Protein AF-A0A7S2VDI9-F1 (afdb_monomer)

Mean predicted aligned error: 10.58 Å

InterPro domains:
  IPR003105 SRA-YDG [PF02182] (54-192)
  IPR003105 SRA-YDG [PS51015] (55-189)
  IPR003105 SRA-YDG [SM00466] (50-193)
  IPR015947 PUA-like superfamily [SSF88697] (38-194)
  IPR036987 SRA-YDG superfamily [G3DSA:2.30.280.10] (39-203)
  IPR051357 Histone-lysine N-methyltransferase SUVAR3-9 [PTHR45660] (25-195)

Sequence (243 aa):
ESLGPQLSEEAAALLVEYRTHVLLKKAEDESKPDMQAYRVLNHKGRYCGEKRIHGEIPGVPIGTVLQERGEAAILGIHCQILSGIDGLKDKACYAICASGGYVDDEENRKDGCIVYTGEGGKKGKKQVKDQVKNTSNRSLILAYHEKSPIRVLTGKHKSYTYEGLFQCIRYEHVPSSDGPLIFRFTLKPIEGKSWVHPNRVVAGGAAAEAKTKKYHKQHKKRTTSPGGPSESQGTHSRLNKKL

Foldseek 3Di:
DPDDLFFDPLLVVLLVQLVVQLVVCVVVVHPPSSVVSLVVCVVVVQAQDDAQDFFDQPRQDAFDKFFALSSCCSDNLAVPRVDQWQFAAPAATRAGEAEPLEPPWDPDCDQPKTKDWFDDQDDRRDRNAADDCDRRNVNNVVQQVVQTWYWYWYYYHRIIGTFFTWGFPDWDFDQDPNGHTIIITMIHDDPPGGNRRPPDPDPPPPVVVVVSVVVVVVSVVVPDDDDDDDDDDDDDDDDDDDD

Secondary structure (DSSP, 8-state):
----SPPPHHHHHHHHHHHHHHHHHHHTT-SSHHHHHHHHHHHTT--SS-TT-SSPBTTB-TT-EESSHHHHHHTTS---TTSSEE--TTS---EEEESS-STT-B---GGG-EEEEPS-SEETTEE-S-----HHHHHHHHHHHHT--EEEEEE-SS-EEEEEEEEEEEEEEEE-TTSSEEEEEEEEEEEEEETT-TT---TTHHHHHHHHHHHHHHHTTSS--------------------

Organism: NCBI:txid265537

Structure (mmCIF, N/CA/C/O backbone):
data_AF-A0A7S2VDI9-F1
#
_entry.id   AF-A0A7S2VDI9-F1
#
loop_
_atom_site.group_PDB
_atom_site.id
_atom_site.type_symbol
_atom_site.label_atom_id
_atom_site.label_alt_id
_atom_site.label_comp_id
_atom_site.label_asym_id
_atom_site.label_entity_id
_atom_site.label_seq_id
_atom_site.pdbx_PDB_ins_code
_atom_site.Cartn_x
_atom_site.Cartn_y
_atom_site.Cartn_z
_atom_site.occupancy
_atom_site.B_iso_or_equiv
_atom_site.auth_seq_id
_atom_site.auth_comp_id
_atom_site.auth_asym_id
_atom_site.auth_atom_id
_atom_site.pdbx_PDB_model_num
ATOM 1 N N . GLU A 1 1 ? -23.535 22.940 3.154 1.00 38.00 1 GLU A N 1
ATOM 2 C CA . GLU A 1 1 ? -22.184 22.866 2.545 1.00 38.00 1 GLU A CA 1
ATOM 3 C C . GLU A 1 1 ? -22.006 21.522 1.834 1.00 38.00 1 GLU A C 1
ATOM 5 O O . GLU A 1 1 ? -22.720 20.589 2.179 1.00 38.00 1 GLU A O 1
ATOM 10 N N . SER A 1 2 ? -21.080 21.372 0.873 1.00 39.72 2 SER A N 1
ATOM 11 C CA . SER A 1 2 ? -20.760 20.038 0.329 1.00 39.72 2 SER A CA 1
ATOM 12 C C . SER A 1 2 ? -19.891 19.277 1.334 1.00 39.72 2 SER A C 1
ATOM 14 O O . SER A 1 2 ? -18.674 19.491 1.380 1.00 39.72 2 SER A O 1
ATOM 16 N N . LEU A 1 3 ? -20.519 18.427 2.146 1.00 45.44 3 LEU A N 1
ATOM 17 C CA . LEU A 1 3 ? -19.831 17.474 3.015 1.00 45.44 3 LEU A CA 1
ATOM 18 C C . LEU A 1 3 ? -18.804 16.689 2.179 1.00 45.44 3 LEU A C 1
ATOM 20 O O . LEU A 1 3 ? -19.071 16.329 1.031 1.00 45.44 3 LEU A O 1
ATOM 24 N N . GLY A 1 4 ? -17.600 16.500 2.726 1.00 53.78 4 GLY A N 1
ATOM 25 C CA . GLY A 1 4 ? -16.548 15.727 2.059 1.00 53.78 4 GLY A CA 1
ATOM 26 C C . GLY A 1 4 ? -16.954 14.260 1.859 1.00 53.78 4 GLY A C 1
ATOM 27 O O . GLY A 1 4 ? -18.008 13.858 2.347 1.00 53.78 4 GLY A O 1
ATOM 28 N N . PRO A 1 5 ? -16.134 13.442 1.174 1.00 69.19 5 PRO A N 1
ATOM 29 C CA . PRO A 1 5 ? -16.422 12.019 0.997 1.00 69.19 5 PRO A CA 1
ATOM 30 C C . PRO A 1 5 ? -16.674 11.348 2.361 1.00 69.19 5 PRO A C 1
ATOM 32 O O . PRO A 1 5 ? -15.765 11.248 3.187 1.00 69.19 5 PRO A O 1
ATOM 35 N N . GLN A 1 6 ? -17.925 10.943 2.610 1.00 84.69 6 GLN A N 1
ATOM 36 C CA . GLN A 1 6 ? -18.370 10.415 3.900 1.00 84.69 6 GLN A CA 1
ATOM 37 C C . GLN A 1 6 ? -18.124 8.908 3.991 1.00 84.69 6 GLN A C 1
ATOM 39 O O . GLN A 1 6 ? -18.497 8.152 3.096 1.00 84.69 6 GLN A O 1
ATOM 44 N N . LEU A 1 7 ? -17.500 8.488 5.091 1.00 92.06 7 LEU A N 1
ATOM 45 C CA . LEU A 1 7 ? -17.444 7.083 5.493 1.00 92.06 7 LEU A CA 1
ATOM 46 C C . LEU A 1 7 ? -18.865 6.567 5.774 1.00 92.06 7 LEU A C 1
ATOM 48 O O . LEU A 1 7 ? -19.723 7.344 6.199 1.00 92.06 7 LEU A O 1
ATOM 52 N N . SER A 1 8 ? -19.097 5.264 5.603 1.00 94.00 8 SER A N 1
ATOM 53 C CA . SER A 1 8 ? -20.274 4.615 6.190 1.00 94.00 8 SER A CA 1
ATOM 54 C C . SER A 1 8 ? -20.258 4.755 7.713 1.00 94.00 8 SER A C 1
ATOM 56 O O . SER A 1 8 ? -19.201 4.945 8.320 1.00 94.00 8 SER A O 1
ATOM 58 N N . GLU A 1 9 ? -21.425 4.627 8.342 1.00 92.75 9 GLU A N 1
ATOM 59 C CA . GLU A 1 9 ? -21.552 4.668 9.802 1.00 92.75 9 GLU A CA 1
ATOM 60 C C . GLU A 1 9 ? -20.651 3.623 10.484 1.00 92.75 9 GLU A C 1
ATOM 62 O O . GLU A 1 9 ? -19.918 3.957 11.413 1.00 92.75 9 GLU A O 1
ATOM 67 N N . GLU A 1 10 ? -20.601 2.398 9.950 1.00 92.62 10 GLU A N 1
ATOM 68 C CA . GLU A 1 10 ? -19.700 1.332 10.407 1.00 92.62 10 GLU A CA 1
ATOM 69 C C . GLU A 1 10 ? -18.219 1.742 10.323 1.00 92.62 10 GLU A C 1
ATOM 71 O O . GLU A 1 10 ? -17.478 1.632 11.304 1.00 92.62 10 GLU A O 1
ATOM 76 N N . ALA A 1 11 ? -17.780 2.254 9.167 1.00 94.19 11 ALA A N 1
ATOM 77 C CA . ALA A 1 11 ? -16.394 2.654 8.947 1.00 94.19 11 ALA A CA 1
ATOM 78 C C . ALA A 1 11 ? -16.001 3.865 9.815 1.00 94.19 11 ALA A C 1
ATOM 80 O O . ALA A 1 11 ? -14.883 3.928 10.330 1.00 94.19 11 ALA A O 1
ATOM 81 N N . ALA A 1 12 ? -16.924 4.809 10.023 1.00 94.56 12 ALA A N 1
ATOM 82 C CA . ALA A 1 12 ? -16.744 5.944 10.920 1.00 94.56 12 ALA A CA 1
ATOM 83 C C . ALA A 1 12 ? -16.653 5.500 12.391 1.00 94.56 12 ALA A C 1
ATOM 85 O O . ALA A 1 12 ? -15.731 5.915 13.095 1.00 94.56 12 ALA A O 1
ATOM 86 N N . ALA A 1 13 ? -17.549 4.618 12.842 1.00 94.19 13 ALA A N 1
ATOM 87 C CA . ALA A 1 13 ? -17.553 4.077 14.199 1.00 94.19 13 ALA A CA 1
ATOM 88 C C . ALA A 1 13 ? -16.275 3.278 14.500 1.00 94.19 13 ALA A C 1
ATOM 90 O O . ALA A 1 13 ? -15.646 3.489 15.536 1.00 94.19 13 ALA A O 1
ATOM 91 N N . LEU A 1 14 ? -15.826 2.429 13.570 1.00 94.38 14 LEU A N 1
ATOM 92 C CA . LEU A 1 14 ? -14.578 1.673 13.702 1.00 94.38 14 LEU A CA 1
ATOM 93 C C . LEU A 1 14 ? -13.343 2.591 13.762 1.00 94.38 14 LEU A C 1
ATOM 95 O O . LEU A 1 14 ? -12.398 2.327 14.508 1.00 94.38 14 LEU A O 1
ATOM 99 N N . LEU A 1 15 ? -13.351 3.697 13.012 1.00 94.50 15 LEU A N 1
ATOM 100 C CA . LEU A 1 15 ? -12.287 4.700 13.054 1.00 94.50 15 LEU A CA 1
ATOM 101 C C . LEU A 1 15 ? -12.247 5.443 14.402 1.00 94.50 15 LEU A C 1
ATOM 103 O O . LEU A 1 15 ? -11.161 5.737 14.906 1.00 94.50 15 LEU A O 1
ATOM 107 N N . VAL A 1 16 ? -13.409 5.706 15.012 1.00 95.56 16 VAL A N 1
ATOM 108 C CA . VAL A 1 16 ? -13.517 6.233 16.383 1.00 95.56 16 VAL A CA 1
ATOM 109 C C . VAL A 1 16 ? -13.034 5.201 17.409 1.00 95.56 16 VAL A C 1
ATOM 111 O O . VAL A 1 16 ? -12.230 5.552 18.269 1.00 95.56 16 VAL A O 1
ATOM 114 N N . GLU A 1 17 ? -13.430 3.928 17.291 1.00 95.50 17 GLU A N 1
ATOM 115 C CA . GLU A 1 17 ? -12.974 2.821 18.155 1.00 95.50 17 GLU A CA 1
ATOM 116 C C . GLU A 1 17 ? -11.435 2.710 18.146 1.00 95.50 17 GLU A C 1
ATOM 118 O O . GLU A 1 17 ? -10.792 2.704 19.199 1.00 95.50 17 GLU A O 1
ATOM 123 N N . TYR A 1 18 ? -10.824 2.722 16.955 1.00 95.75 18 TYR A N 1
ATOM 124 C CA . TYR A 1 18 ? -9.368 2.708 16.789 1.00 95.75 18 TYR A CA 1
ATOM 125 C C . TYR A 1 18 ? -8.695 3.932 17.417 1.00 95.75 18 TYR A C 1
ATOM 127 O O . TYR A 1 18 ? -7.743 3.781 18.185 1.00 95.75 18 TYR A O 1
ATOM 135 N N . ARG A 1 19 ? -9.183 5.146 17.132 1.00 95.56 19 ARG A N 1
ATOM 136 C CA . ARG A 1 19 ? -8.594 6.387 17.665 1.00 95.56 19 ARG A CA 1
ATOM 137 C C . ARG A 1 19 ? -8.684 6.457 19.188 1.00 95.56 19 ARG A C 1
ATOM 139 O O . ARG A 1 19 ? -7.703 6.847 19.818 1.00 95.56 19 ARG A O 1
ATOM 146 N N . THR A 1 20 ? -9.789 6.005 19.777 1.00 96.19 20 THR A N 1
ATOM 147 C CA . THR A 1 20 ? -9.938 5.866 21.233 1.00 96.19 20 THR A CA 1
ATOM 148 C C . THR A 1 20 ? -8.894 4.908 21.803 1.00 96.19 20 THR A C 1
ATOM 150 O O . THR A 1 20 ? -8.185 5.277 22.737 1.00 96.19 20 THR A O 1
ATOM 153 N N . HIS A 1 21 ? -8.695 3.730 21.202 1.00 95.25 21 HIS A N 1
ATOM 154 C CA . HIS A 1 21 ? -7.632 2.812 21.626 1.00 95.25 21 HIS A CA 1
ATOM 155 C C . HIS A 1 21 ? -6.222 3.421 21.506 1.00 95.25 21 HIS A C 1
ATOM 157 O O . HIS A 1 21 ? -5.403 3.222 22.402 1.00 95.25 21 HIS A O 1
ATOM 163 N N . VAL A 1 22 ? -5.933 4.200 20.457 1.00 95.00 22 VAL A N 1
ATOM 164 C CA . VAL A 1 22 ? -4.647 4.913 20.320 1.00 95.00 22 VAL A CA 1
ATOM 165 C C . VAL A 1 22 ? -4.461 5.977 21.407 1.00 95.00 22 VAL A C 1
ATOM 167 O O . VAL A 1 22 ? -3.339 6.176 21.871 1.00 95.00 22 VAL A O 1
ATOM 170 N N . LEU A 1 23 ? -5.525 6.676 21.812 1.00 95.31 23 LEU A N 1
ATOM 171 C CA . LEU A 1 23 ? -5.471 7.672 22.887 1.00 95.31 23 LEU A CA 1
ATOM 172 C C . LEU A 1 23 ? -5.274 7.022 24.261 1.00 95.31 23 LEU A C 1
ATOM 174 O O . LEU A 1 23 ? -4.416 7.480 25.008 1.00 95.31 23 LEU A O 1
ATOM 178 N N . LEU A 1 24 ? -5.981 5.925 24.553 1.00 95.50 24 LEU A N 1
ATOM 179 C CA . LEU A 1 24 ? -5.790 5.149 25.785 1.00 95.50 24 LEU A CA 1
ATOM 180 C C . LEU A 1 24 ? -4.349 4.634 25.894 1.00 95.50 24 LEU A C 1
ATOM 182 O O . LEU A 1 24 ? -3.677 4.900 26.883 1.00 95.50 24 LEU A O 1
ATOM 186 N N . LYS A 1 25 ? -3.812 4.030 24.825 1.00 94.94 25 LYS A N 1
ATOM 187 C CA . LYS A 1 25 ? -2.412 3.583 24.808 1.00 94.94 25 LYS A CA 1
ATOM 188 C C . LYS A 1 25 ? -1.398 4.725 24.949 1.00 94.94 25 LYS A C 1
ATOM 190 O O . LYS A 1 25 ? -0.359 4.536 25.564 1.00 94.94 25 LYS A O 1
ATOM 195 N N . LYS A 1 26 ? -1.694 5.937 24.472 1.00 93.75 26 LYS A N 1
ATOM 196 C CA . LYS A 1 26 ? -0.849 7.113 24.763 1.00 93.75 26 LYS A CA 1
ATOM 197 C C . LYS A 1 26 ? -0.915 7.552 26.228 1.00 93.75 26 LYS A C 1
ATOM 199 O O . LYS A 1 26 ? 0.095 8.005 26.746 1.00 93.75 26 LYS A O 1
ATOM 204 N N . ALA A 1 27 ? -2.074 7.440 26.876 1.00 95.31 27 ALA A N 1
ATOM 205 C CA . ALA A 1 27 ? -2.229 7.763 28.295 1.00 95.31 27 ALA A CA 1
ATOM 206 C C . ALA A 1 27 ? -1.537 6.736 29.215 1.00 95.31 27 ALA A C 1
ATOM 208 O O . ALA A 1 27 ? -1.101 7.090 30.303 1.00 95.31 27 ALA A O 1
ATOM 209 N N . GLU A 1 28 ? -1.393 5.493 28.750 1.00 95.62 28 GLU A N 1
ATOM 210 C CA . GLU A 1 28 ? -0.641 4.409 29.404 1.00 95.62 28 GLU A CA 1
ATOM 211 C C . GLU A 1 28 ? 0.890 4.472 29.154 1.00 95.62 28 GLU A C 1
ATOM 213 O O . GLU A 1 28 ? 1.603 3.560 29.557 1.00 95.62 28 GLU A O 1
ATOM 218 N N . ASP A 1 29 ? 1.395 5.514 28.471 1.00 93.00 29 ASP A N 1
ATOM 219 C CA . ASP A 1 29 ? 2.790 5.664 27.989 1.00 93.00 29 ASP A CA 1
ATOM 220 C C . ASP A 1 29 ? 3.314 4.458 27.170 1.00 93.00 29 ASP A C 1
ATOM 222 O O . ASP A 1 29 ? 4.497 4.113 27.145 1.00 93.00 29 ASP A O 1
ATOM 226 N N . GLU A 1 30 ? 2.405 3.782 26.464 1.00 92.44 30 GLU A N 1
ATOM 227 C CA . GLU A 1 30 ? 2.701 2.542 25.755 1.00 92.44 30 GLU A CA 1
ATOM 228 C C . GLU A 1 30 ? 3.428 2.768 24.423 1.00 92.44 30 GLU A C 1
ATOM 230 O O . GLU A 1 30 ? 3.053 3.591 23.578 1.00 92.44 30 GLU A O 1
ATOM 235 N N . SER A 1 31 ? 4.461 1.959 24.176 1.00 92.44 31 SER A N 1
ATOM 236 C CA . SER A 1 31 ? 5.283 2.095 22.971 1.00 92.44 31 SER A CA 1
ATOM 237 C C . SER A 1 31 ? 4.520 1.694 21.696 1.00 92.44 31 SER A C 1
ATOM 239 O O . SER A 1 31 ? 3.934 0.611 21.604 1.00 92.44 31 SER A O 1
ATOM 241 N N . LYS A 1 32 ? 4.575 2.552 20.663 1.00 90.19 32 LYS A N 1
ATOM 242 C CA . LYS A 1 32 ? 3.877 2.377 19.365 1.00 90.19 32 LYS A CA 1
ATOM 243 C C . LYS A 1 32 ? 2.354 2.174 19.538 1.00 90.19 32 LYS A C 1
ATOM 245 O O . LYS A 1 32 ? 1.819 1.129 19.151 1.00 90.19 32 LYS A O 1
ATOM 250 N N . PRO A 1 33 ? 1.641 3.158 20.120 1.00 93.06 33 PRO A N 1
ATOM 251 C CA . PRO A 1 33 ? 0.234 3.021 20.512 1.00 93.06 33 PRO A CA 1
ATOM 252 C C . PRO A 1 33 ? -0.703 2.766 19.317 1.00 93.06 33 PRO A C 1
ATOM 254 O O . PRO A 1 33 ? -1.722 2.095 19.456 1.00 93.06 33 PRO A O 1
ATOM 257 N N . ASP A 1 34 ? -0.326 3.228 18.122 1.00 90.69 34 ASP A N 1
ATOM 258 C CA . ASP A 1 34 ? -0.975 2.954 16.835 1.00 90.69 34 ASP A CA 1
ATOM 259 C C . ASP A 1 34 ? -0.953 1.460 16.463 1.00 90.69 34 ASP A C 1
ATOM 261 O O . ASP A 1 34 ? -1.981 0.894 16.071 1.00 90.69 34 ASP A O 1
ATOM 265 N N . MET A 1 35 ? 0.202 0.809 16.635 1.00 91.12 35 MET A N 1
ATOM 266 C CA . MET A 1 35 ? 0.394 -0.621 16.391 1.00 91.12 35 MET A CA 1
ATOM 267 C C . MET A 1 35 ? -0.299 -1.470 17.455 1.00 91.12 35 MET A C 1
ATOM 269 O O . MET A 1 35 ? -0.809 -2.546 17.140 1.00 91.12 35 MET A O 1
ATOM 273 N N . GLN A 1 36 ? -0.327 -1.006 18.706 1.00 92.56 36 GLN A N 1
ATOM 274 C CA . GLN A 1 36 ? -1.028 -1.693 19.789 1.00 92.56 36 GLN A CA 1
ATOM 275 C C . GLN A 1 36 ? -2.547 -1.656 19.598 1.00 92.56 36 GLN A C 1
ATOM 277 O O . GLN A 1 36 ? -3.180 -2.711 19.606 1.00 92.56 36 GLN A O 1
ATOM 282 N N . ALA A 1 37 ? -3.119 -0.477 19.334 1.00 93.31 37 ALA A N 1
ATOM 283 C CA . ALA A 1 37 ? -4.539 -0.321 19.025 1.00 93.31 37 ALA A CA 1
ATOM 284 C C . ALA A 1 37 ? -4.960 -1.200 17.836 1.00 93.31 37 ALA A C 1
ATOM 286 O O . ALA A 1 37 ? -5.964 -1.911 17.910 1.00 93.31 37 ALA A O 1
ATOM 287 N N . TYR A 1 38 ? -4.144 -1.235 16.773 1.00 92.44 38 TYR A N 1
ATOM 288 C CA . TYR A 1 38 ? -4.380 -2.131 15.643 1.00 92.44 38 TYR A CA 1
ATOM 289 C C . TYR A 1 38 ? -4.377 -3.606 16.059 1.00 92.44 38 TYR A C 1
ATOM 291 O O . TYR A 1 38 ? -5.281 -4.339 15.671 1.00 92.44 38 TYR A O 1
ATOM 299 N N . ARG A 1 39 ? -3.392 -4.060 16.849 1.00 91.69 39 ARG A N 1
ATOM 300 C CA . ARG A 1 39 ? -3.320 -5.459 17.309 1.00 91.69 39 ARG A CA 1
ATOM 301 C C . ARG A 1 39 ? -4.562 -5.863 18.099 1.00 91.69 39 ARG A C 1
ATOM 303 O O . ARG A 1 39 ? -5.090 -6.941 17.840 1.00 91.69 39 ARG A O 1
ATOM 310 N N . VAL A 1 40 ? -5.039 -5.002 19.003 1.00 92.38 40 VAL A N 1
ATOM 311 C CA . VAL A 1 40 ? -6.252 -5.241 19.803 1.00 92.38 40 VAL A CA 1
ATOM 312 C C . VAL A 1 40 ? -7.471 -5.426 18.898 1.00 92.38 40 VAL A C 1
ATOM 314 O O . VAL A 1 40 ? -8.152 -6.445 18.998 1.00 92.38 40 VAL A O 1
ATOM 317 N N . LEU A 1 41 ? -7.720 -4.494 17.973 1.00 91.19 41 LEU A N 1
ATOM 318 C CA . LEU A 1 41 ? -8.858 -4.590 17.052 1.00 91.19 41 LEU A CA 1
ATOM 319 C C . LEU A 1 41 ? -8.730 -5.775 16.087 1.00 91.19 41 LEU A C 1
ATOM 321 O O . LEU A 1 41 ? -9.667 -6.554 15.931 1.00 91.19 41 LEU A O 1
ATOM 325 N N . ASN A 1 42 ? -7.547 -5.983 15.511 1.00 87.75 42 ASN A N 1
ATOM 326 C CA . ASN A 1 42 ? -7.284 -7.091 14.599 1.00 87.75 42 ASN A CA 1
ATOM 327 C C . ASN A 1 42 ? -7.473 -8.464 15.269 1.00 87.75 42 ASN A C 1
ATOM 329 O O . ASN A 1 42 ? -7.992 -9.369 14.619 1.00 87.75 42 ASN A O 1
ATOM 333 N N . HIS A 1 43 ? -7.085 -8.620 16.541 1.00 87.25 43 HIS A N 1
ATOM 334 C CA . HIS A 1 43 ? -7.292 -9.855 17.307 1.00 87.25 43 HIS A CA 1
ATOM 335 C C . HIS A 1 43 ? -8.771 -10.086 17.653 1.00 87.25 43 HIS A C 1
ATOM 337 O O . HIS A 1 43 ? -9.253 -11.205 17.523 1.00 87.25 43 HIS A O 1
ATOM 343 N N . LYS A 1 44 ? -9.519 -9.022 17.980 1.00 88.75 44 LYS A N 1
ATOM 344 C CA . LYS A 1 44 ? -10.985 -9.055 18.156 1.00 88.75 44 LYS A CA 1
ATOM 345 C C . LYS A 1 44 ? -11.772 -9.268 16.849 1.00 88.75 44 LYS A C 1
ATOM 347 O O . LYS A 1 44 ? -12.996 -9.213 16.866 1.00 88.75 44 LYS A O 1
ATOM 352 N N . GLY A 1 45 ? -11.101 -9.422 15.706 1.00 85.56 45 GLY A N 1
ATOM 353 C CA . GLY A 1 45 ? -11.761 -9.509 14.403 1.00 85.56 45 GLY A CA 1
ATOM 354 C C . GLY A 1 45 ? -12.459 -8.213 13.959 1.00 85.56 45 GLY A C 1
ATOM 355 O O . GLY A 1 45 ? -13.334 -8.260 13.105 1.00 85.56 45 GLY A O 1
ATOM 356 N N . ARG A 1 46 ? -12.082 -7.056 14.518 1.00 85.81 46 ARG A N 1
ATOM 357 C CA . ARG A 1 46 ? -12.666 -5.743 14.206 1.00 85.81 46 ARG A CA 1
ATOM 358 C C . ARG A 1 46 ? -11.949 -5.119 13.007 1.00 85.81 46 ARG A C 1
ATOM 360 O O . ARG A 1 46 ? -10.812 -4.657 13.116 1.00 85.81 46 ARG A O 1
ATOM 367 N N . TYR A 1 47 ? -12.604 -5.159 11.855 1.00 83.25 47 TYR A N 1
ATOM 368 C CA . TYR A 1 47 ? -12.174 -4.569 10.587 1.00 83.25 47 TYR A CA 1
ATOM 369 C C . TYR A 1 47 ? -13.413 -4.275 9.725 1.00 83.25 47 TYR A C 1
ATOM 371 O O . TYR A 1 47 ? -14.449 -4.901 9.920 1.00 83.25 47 TYR A O 1
ATOM 379 N N . CYS A 1 48 ? -13.316 -3.314 8.807 1.00 81.94 48 CYS A N 1
ATOM 380 C CA . CYS A 1 48 ? -14.412 -2.932 7.916 1.00 81.94 48 CYS A CA 1
ATOM 381 C C . CYS A 1 48 ? -14.543 -3.954 6.776 1.00 81.94 48 CYS A C 1
ATOM 383 O O . CYS A 1 48 ? -13.604 -4.110 5.992 1.00 81.94 48 CYS A O 1
ATOM 385 N N . GLY A 1 49 ? -15.696 -4.622 6.670 1.00 79.00 49 GLY A N 1
ATOM 386 C CA . GLY A 1 49 ? -15.985 -5.588 5.603 1.00 79.00 49 GLY A CA 1
ATOM 387 C C . GLY A 1 49 ? -15.011 -6.774 5.539 1.00 79.00 49 GLY A C 1
ATOM 388 O O . GLY A 1 49 ? -14.576 -7.304 6.558 1.00 79.00 49 GLY A O 1
ATOM 389 N N . GLU A 1 50 ? -14.660 -7.212 4.329 1.00 80.31 50 GLU A N 1
ATOM 390 C CA . GLU A 1 50 ? -13.721 -8.320 4.109 1.00 80.31 50 GLU A CA 1
ATOM 391 C C . GLU A 1 50 ? -12.265 -7.851 3.956 1.00 80.31 50 GLU A C 1
ATOM 393 O O . GLU A 1 50 ? -11.949 -6.889 3.250 1.00 80.31 50 GLU A O 1
ATOM 398 N N . LYS A 1 51 ? -11.327 -8.588 4.564 1.00 81.38 51 LYS A N 1
ATOM 399 C CA . LYS A 1 51 ? -9.888 -8.336 4.394 1.00 81.38 51 LYS A CA 1
ATOM 400 C C . LYS A 1 51 ? -9.396 -8.799 3.028 1.00 81.38 51 LYS A C 1
ATOM 402 O O . LYS A 1 51 ? -9.605 -9.945 2.647 1.00 81.38 51 LYS A O 1
ATOM 407 N N . ARG A 1 52 ? -8.588 -7.951 2.381 1.00 87.06 52 ARG A N 1
ATOM 408 C CA . ARG A 1 52 ? -7.876 -8.254 1.123 1.00 87.06 52 ARG A CA 1
ATOM 409 C C . ARG A 1 52 ? -8.808 -8.641 -0.034 1.00 87.06 52 ARG A C 1
ATOM 411 O O . ARG A 1 52 ? -8.529 -9.562 -0.794 1.00 87.06 52 ARG A O 1
ATOM 418 N N . ILE A 1 53 ? -9.881 -7.876 -0.203 1.00 92.88 53 ILE A N 1
ATOM 419 C CA . ILE A 1 53 ? -10.619 -7.815 -1.471 1.00 92.88 53 ILE A CA 1
ATOM 420 C C . ILE A 1 53 ? -9.838 -6.988 -2.505 1.00 92.88 53 ILE A C 1
ATOM 422 O O . ILE A 1 53 ? -9.056 -6.102 -2.138 1.00 92.88 53 ILE A O 1
ATOM 426 N N . HIS A 1 54 ? -10.055 -7.244 -3.796 1.00 95.38 54 HIS A N 1
ATOM 427 C CA . HIS A 1 54 ? -9.616 -6.356 -4.882 1.00 95.38 54 HIS A CA 1
ATOM 428 C C . HIS A 1 54 ? -10.666 -5.271 -5.154 1.00 95.38 54 HIS A C 1
ATOM 430 O O . HIS A 1 54 ? -11.850 -5.473 -4.908 1.00 95.38 54 HIS A O 1
ATOM 436 N N . GLY A 1 55 ? -10.235 -4.129 -5.693 1.00 95.56 55 GLY A N 1
ATOM 437 C CA . GLY A 1 55 ? -11.139 -3.028 -6.034 1.00 95.56 55 GLY A CA 1
ATOM 438 C C . GLY A 1 55 ? -11.481 -2.114 -4.853 1.00 95.56 55 GLY A C 1
ATOM 439 O O . GLY A 1 55 ? -10.655 -1.895 -3.962 1.00 95.56 55 GLY A O 1
ATOM 440 N N . GLU A 1 56 ? -12.668 -1.506 -4.903 1.00 94.75 56 GLU A N 1
ATOM 441 C CA . GLU A 1 56 ? -13.158 -0.555 -3.897 1.00 94.75 56 GLU A CA 1
ATOM 442 C C . GLU A 1 56 ? -13.429 -1.234 -2.550 1.00 94.75 56 GLU A C 1
ATOM 444 O O . GLU A 1 56 ? -13.757 -2.415 -2.489 1.00 94.75 56 GLU A O 1
ATOM 449 N N . ILE A 1 57 ? -13.323 -0.463 -1.466 1.00 94.38 57 ILE A N 1
ATOM 450 C CA . ILE A 1 57 ? -13.759 -0.899 -0.139 1.00 94.38 57 ILE A CA 1
ATOM 451 C C . ILE A 1 57 ? -15.177 -0.356 0.106 1.00 94.38 57 ILE A C 1
ATOM 453 O O . ILE A 1 57 ? -15.362 0.866 0.059 1.00 94.38 57 ILE A O 1
ATOM 457 N N . PRO A 1 58 ? -16.179 -1.214 0.382 1.00 91.88 58 PRO A N 1
ATOM 458 C CA . PRO A 1 58 ? -17.519 -0.773 0.760 1.00 91.88 58 PRO A CA 1
ATOM 459 C C . PRO A 1 58 ? -17.488 0.199 1.946 1.00 91.88 58 PRO A C 1
ATOM 461 O O . PRO A 1 58 ? -16.789 -0.027 2.929 1.00 91.88 58 PRO A O 1
ATOM 464 N N . GLY A 1 59 ? -18.227 1.306 1.845 1.00 92.00 59 GLY A N 1
ATOM 465 C CA . GLY A 1 59 ? -18.298 2.321 2.903 1.00 92.00 59 GLY A CA 1
ATOM 466 C C . GLY A 1 59 ? -17.062 3.216 3.067 1.00 92.00 59 GLY A C 1
ATOM 467 O O . GLY A 1 59 ? -17.082 4.103 3.919 1.00 92.00 59 GLY A O 1
ATOM 468 N N . VAL A 1 60 ? -16.006 3.047 2.260 1.00 94.50 60 VAL A N 1
ATOM 469 C CA . VAL 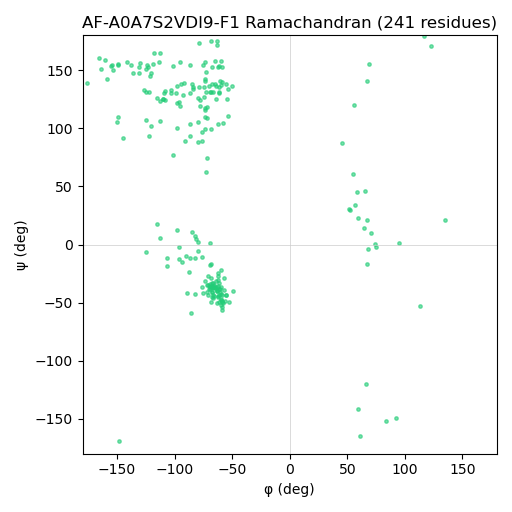A 1 60 ? -14.768 3.840 2.368 1.00 94.50 60 VAL A CA 1
ATOM 470 C C . VAL A 1 60 ? -14.473 4.567 1.045 1.00 94.50 60 VAL A C 1
ATOM 472 O O . VAL A 1 60 ? -13.866 3.998 0.133 1.00 94.50 60 VAL A O 1
ATOM 475 N N . PRO A 1 61 ? -14.929 5.825 0.896 1.00 93.31 61 PRO A N 1
ATOM 476 C CA . PRO A 1 61 ? -14.872 6.549 -0.369 1.00 93.31 61 PRO A CA 1
ATOM 477 C C . PRO A 1 61 ? -13.465 7.022 -0.760 1.00 93.31 61 PRO A C 1
ATOM 479 O O . PRO A 1 61 ? -12.579 7.275 0.056 1.00 93.31 61 PRO A O 1
ATOM 482 N N . ILE A 1 62 ? -13.289 7.243 -2.060 1.00 92.81 62 ILE A N 1
ATOM 483 C CA . ILE A 1 62 ? -12.090 7.874 -2.615 1.00 92.81 62 ILE A CA 1
ATOM 484 C C . ILE A 1 62 ? -11.946 9.296 -2.044 1.00 92.81 62 ILE A C 1
ATOM 486 O O . ILE A 1 62 ? -12.878 10.100 -2.098 1.00 92.81 62 ILE A O 1
ATOM 490 N N . GLY A 1 63 ? -10.754 9.624 -1.549 1.00 90.31 63 GLY A N 1
ATOM 491 C CA . GLY A 1 63 ? -10.449 10.884 -0.873 1.00 90.31 63 GLY A CA 1
ATOM 492 C C . GLY A 1 63 ? -10.555 10.826 0.654 1.00 90.31 63 GLY A C 1
ATOM 493 O O . GLY A 1 63 ? -10.311 11.848 1.294 1.00 90.31 63 GLY A O 1
ATOM 494 N N . THR A 1 64 ? -10.872 9.672 1.260 1.00 92.69 64 THR A N 1
ATOM 495 C CA . THR A 1 64 ? -10.744 9.484 2.715 1.00 92.69 64 THR A CA 1
ATOM 496 C C . THR A 1 64 ? -9.322 9.823 3.171 1.00 92.69 64 THR A C 1
ATOM 498 O O . THR A 1 64 ? -8.342 9.266 2.665 1.00 92.69 64 THR A O 1
ATOM 501 N N . VAL A 1 65 ? -9.224 10.730 4.148 1.00 92.31 65 VAL A N 1
ATOM 502 C CA . VAL A 1 65 ? -7.967 11.133 4.790 1.00 92.31 65 VAL A CA 1
ATOM 503 C C . VAL A 1 65 ? -7.808 10.392 6.113 1.00 92.31 65 VAL A C 1
ATOM 505 O O . VAL A 1 65 ? -8.709 10.387 6.952 1.00 92.31 65 VAL A O 1
ATOM 508 N N . LEU A 1 66 ? -6.636 9.796 6.295 1.00 92.69 66 LEU A N 1
ATOM 509 C CA . LEU A 1 66 ? -6.254 8.974 7.435 1.00 92.69 66 LEU A CA 1
ATOM 510 C C . LEU A 1 66 ? -5.043 9.589 8.134 1.00 92.69 66 LEU A C 1
ATOM 512 O O . LEU A 1 66 ? -4.182 10.191 7.488 1.00 92.69 66 LEU A O 1
ATOM 516 N N . GLN A 1 67 ? -4.954 9.419 9.448 1.00 91.19 67 GLN A N 1
ATOM 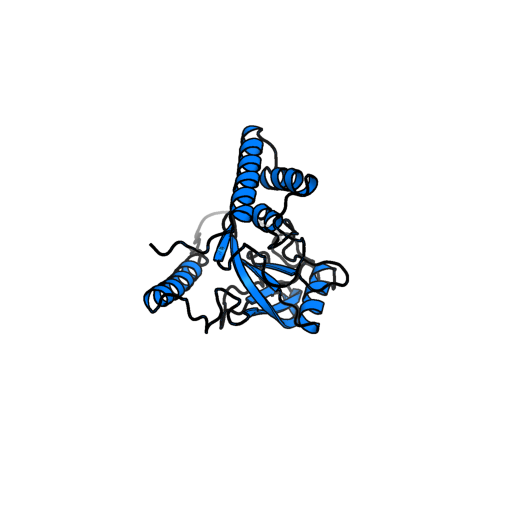517 C CA . GLN A 1 67 ? -3.814 9.886 10.231 1.00 91.19 67 GLN A CA 1
ATOM 518 C C . GLN A 1 67 ? -2.703 8.833 10.225 1.00 91.19 67 GLN A C 1
ATOM 520 O O . GLN A 1 67 ? -1.611 9.093 9.727 1.00 91.19 67 GLN A O 1
ATOM 525 N N . GLU A 1 68 ? -2.985 7.621 10.698 1.00 90.69 68 GLU A N 1
ATOM 526 C CA . GLU A 1 68 ? -1.977 6.566 10.857 1.00 90.69 68 GLU A CA 1
ATOM 527 C C . GLU A 1 68 ? -2.214 5.383 9.906 1.00 90.69 68 GLU A C 1
ATOM 529 O O . GLU A 1 68 ? -3.335 5.115 9.473 1.00 90.69 68 GLU A O 1
ATOM 534 N N . ARG A 1 69 ? -1.159 4.614 9.604 1.00 92.25 69 ARG A N 1
ATOM 535 C CA . ARG A 1 69 ? -1.259 3.417 8.741 1.00 92.25 69 ARG A CA 1
ATOM 536 C C . ARG A 1 69 ? -2.173 2.332 9.327 1.00 92.25 69 ARG A C 1
ATOM 538 O O . ARG A 1 69 ? -2.745 1.561 8.562 1.00 92.25 69 ARG A O 1
ATOM 545 N N . GLY A 1 70 ? -2.361 2.299 10.649 1.00 93.44 70 GLY A N 1
ATOM 546 C CA . GLY A 1 70 ? -3.342 1.423 11.297 1.00 93.44 70 GLY A CA 1
ATOM 547 C C . GLY A 1 70 ? -4.793 1.739 10.917 1.00 93.44 70 GLY A C 1
ATOM 548 O O . GLY A 1 70 ? -5.583 0.809 10.776 1.00 93.44 70 GLY A O 1
ATOM 549 N N . GLU A 1 71 ? -5.125 3.006 10.635 1.00 94.94 71 GLU A N 1
ATOM 550 C CA . GLU A 1 71 ? -6.450 3.394 10.123 1.00 94.94 71 GLU A CA 1
ATOM 551 C C . GLU A 1 71 ? -6.693 2.816 8.719 1.00 94.94 71 GLU A C 1
ATOM 553 O O . GLU A 1 71 ? -7.787 2.354 8.414 1.00 94.94 71 GLU A O 1
ATOM 558 N N . ALA A 1 72 ? -5.660 2.756 7.870 1.00 94.44 72 ALA A N 1
ATOM 559 C CA . ALA A 1 72 ? -5.769 2.129 6.549 1.00 94.44 72 ALA A CA 1
ATOM 560 C C . ALA A 1 72 ? -5.962 0.605 6.638 1.00 94.44 72 ALA A C 1
ATOM 562 O O . ALA A 1 72 ? -6.583 0.014 5.755 1.00 94.44 72 ALA A O 1
ATOM 563 N N . ALA A 1 73 ? -5.447 -0.024 7.699 1.00 93.94 73 ALA A N 1
ATOM 564 C CA . ALA A 1 73 ? -5.533 -1.464 7.909 1.00 93.94 73 ALA A CA 1
ATOM 565 C C . ALA A 1 73 ? -6.871 -1.902 8.522 1.00 93.94 73 ALA A C 1
ATOM 567 O O . ALA A 1 73 ? -7.444 -2.885 8.050 1.00 93.94 73 ALA A O 1
ATOM 568 N N . ILE A 1 74 ? -7.400 -1.178 9.521 1.00 94.19 74 ILE A N 1
ATOM 569 C CA . ILE A 1 74 ? -8.743 -1.459 10.069 1.00 94.19 74 ILE A CA 1
ATOM 570 C C . ILE A 1 74 ? -9.851 -1.183 9.046 1.00 94.19 74 ILE A C 1
ATOM 572 O O . ILE A 1 74 ? -10.827 -1.923 9.003 1.00 94.19 74 ILE A O 1
ATOM 576 N N . LEU A 1 75 ? -9.671 -0.190 8.168 1.00 94.62 75 LEU A N 1
ATOM 577 C CA . LEU A 1 75 ? -10.584 0.107 7.060 1.00 94.62 75 LEU A CA 1
ATOM 578 C C . LEU A 1 75 ? -10.352 -0.767 5.812 1.00 94.62 75 LEU A C 1
ATOM 580 O O . LEU A 1 75 ? -10.908 -0.469 4.766 1.00 94.62 75 LEU A O 1
ATOM 584 N N . GLY A 1 76 ? -9.490 -1.790 5.853 1.00 93.75 76 GLY A N 1
ATOM 585 C CA . GLY A 1 76 ? -9.266 -2.708 4.721 1.00 93.75 76 GLY A CA 1
ATOM 586 C C . GLY A 1 76 ? -8.576 -2.113 3.477 1.00 93.75 76 GLY A C 1
ATOM 587 O O . GLY A 1 76 ? -8.251 -2.856 2.547 1.00 93.75 76 GLY A O 1
ATOM 588 N N . ILE A 1 77 ? -8.289 -0.803 3.450 1.00 95.06 77 ILE A N 1
ATOM 589 C CA . ILE A 1 77 ? -7.603 -0.130 2.335 1.00 95.06 77 ILE A CA 1
ATOM 590 C C . ILE A 1 77 ? -6.221 -0.751 2.103 1.00 95.06 77 ILE A C 1
ATOM 592 O O . ILE A 1 77 ? -5.898 -1.079 0.963 1.00 95.06 77 ILE A O 1
ATOM 596 N N . HIS A 1 78 ? -5.415 -0.910 3.160 1.00 94.94 78 HIS A N 1
ATOM 597 C CA . HIS A 1 78 ? -4.053 -1.461 3.103 1.00 94.94 78 HIS A CA 1
ATOM 598 C C . HIS A 1 78 ? -3.716 -2.181 4.414 1.00 94.94 78 HIS A C 1
ATOM 600 O O . HIS A 1 78 ? -3.482 -1.543 5.440 1.00 94.94 78 HIS A O 1
ATOM 606 N N . CYS A 1 79 ? -3.699 -3.514 4.399 1.00 92.44 79 CYS A N 1
ATOM 607 C CA . CYS A 1 79 ? -3.594 -4.344 5.599 1.00 92.44 79 CYS A CA 1
ATOM 608 C C . CYS A 1 79 ? -2.154 -4.538 6.117 1.00 92.44 79 CYS A C 1
ATOM 610 O O . CYS A 1 79 ? -1.974 -5.039 7.229 1.00 92.44 79 CYS A O 1
ATOM 612 N N . GLN A 1 80 ? -1.123 -4.168 5.348 1.00 90.38 80 GLN A N 1
ATOM 613 C CA . GLN A 1 80 ? 0.289 -4.378 5.705 1.00 90.38 80 GLN A CA 1
ATOM 614 C C . GLN A 1 80 ? 0.929 -3.087 6.227 1.00 90.38 80 GLN A C 1
ATOM 616 O O . GLN A 1 80 ? 1.686 -2.423 5.522 1.00 90.38 80 GLN A O 1
ATOM 621 N N . ILE A 1 81 ? 0.639 -2.735 7.483 1.00 89.44 81 ILE A N 1
ATOM 622 C CA . ILE A 1 81 ? 1.001 -1.444 8.110 1.00 89.44 81 ILE A CA 1
ATOM 623 C C . ILE A 1 81 ? 2.479 -1.052 7.933 1.00 89.44 81 ILE A C 1
ATOM 625 O O . ILE A 1 81 ? 2.777 0.120 7.704 1.00 89.44 81 ILE A O 1
ATOM 629 N N . LEU A 1 82 ? 3.399 -2.017 8.034 1.00 88.31 82 LEU A N 1
ATOM 630 C CA . LEU A 1 82 ? 4.846 -1.772 7.974 1.00 88.31 82 LEU A CA 1
ATOM 631 C C . LEU A 1 82 ? 5.418 -1.773 6.546 1.00 88.31 82 LEU A C 1
ATOM 633 O O . LEU A 1 82 ? 6.462 -1.165 6.315 1.00 88.31 82 LEU A O 1
ATOM 637 N N . SER A 1 83 ? 4.750 -2.428 5.594 1.00 91.06 83 SER A N 1
ATOM 638 C CA . SER A 1 83 ? 5.225 -2.556 4.211 1.00 91.06 83 SER A CA 1
ATOM 639 C C . SER A 1 83 ? 4.627 -1.477 3.310 1.00 91.06 83 SER A C 1
ATOM 641 O O . SER A 1 83 ? 3.567 -0.905 3.585 1.00 91.06 83 SER A O 1
ATOM 643 N N . GLY A 1 84 ? 5.313 -1.189 2.203 1.00 94.12 84 GLY A N 1
ATOM 644 C CA . GLY A 1 84 ? 4.762 -0.351 1.137 1.00 94.12 84 GLY A CA 1
ATOM 645 C C . GLY A 1 84 ? 3.658 -1.070 0.359 1.00 94.12 84 GLY A C 1
ATOM 646 O O . GLY A 1 84 ? 2.659 -0.459 -0.008 1.00 94.12 84 GLY A O 1
ATOM 647 N N . ILE A 1 85 ? 3.794 -2.383 0.177 1.00 96.81 85 ILE A N 1
ATOM 648 C CA . ILE A 1 85 ? 2.939 -3.213 -0.675 1.00 96.81 85 ILE A CA 1
ATOM 649 C C . ILE A 1 85 ? 2.071 -4.123 0.208 1.00 96.81 85 ILE A C 1
ATOM 651 O O . ILE A 1 85 ? 2.587 -4.798 1.097 1.00 96.81 85 ILE A O 1
ATOM 655 N N . ASP A 1 86 ? 0.761 -4.150 -0.035 1.00 96.38 86 ASP A N 1
ATOM 656 C CA . ASP A 1 86 ? -0.153 -5.174 0.477 1.00 96.38 86 ASP A CA 1
ATOM 657 C C . ASP A 1 86 ? -0.367 -6.223 -0.614 1.00 96.38 86 ASP A C 1
ATOM 659 O O . ASP A 1 86 ? -1.096 -6.020 -1.590 1.00 96.38 86 ASP A O 1
ATOM 663 N N . GLY A 1 87 ? 0.341 -7.336 -0.466 1.00 95.06 87 GLY A N 1
ATOM 664 C CA . GLY A 1 87 ? 0.320 -8.461 -1.383 1.00 95.06 87 GLY A CA 1
ATOM 665 C C . GLY A 1 87 ? 0.570 -9.761 -0.634 1.00 95.06 87 GLY A C 1
ATOM 666 O O . GLY A 1 87 ? 1.187 -9.780 0.434 1.00 95.06 87 GLY A O 1
ATOM 667 N N . LEU A 1 88 ? 0.074 -10.857 -1.197 1.00 94.38 88 LEU A N 1
ATOM 668 C CA . LEU A 1 88 ? 0.286 -12.205 -0.683 1.00 94.38 88 LEU A CA 1
ATOM 669 C C . LEU A 1 88 ? 1.046 -13.048 -1.705 1.00 94.38 88 LEU A C 1
ATOM 671 O O . LEU A 1 88 ? 1.174 -12.691 -2.876 1.00 94.38 88 LEU A O 1
ATOM 675 N N . LYS A 1 89 ? 1.569 -14.186 -1.245 1.00 93.31 89 LYS A N 1
ATOM 676 C CA . LYS A 1 89 ? 2.188 -15.167 -2.132 1.00 93.31 89 LYS A CA 1
ATOM 677 C C . LYS A 1 89 ? 1.131 -15.673 -3.119 1.00 93.31 89 LYS A C 1
ATOM 679 O O . LYS A 1 89 ? 0.034 -16.032 -2.706 1.00 93.31 89 LYS A O 1
ATOM 684 N N . ASP A 1 90 ? 1.488 -15.680 -4.401 1.00 93.44 90 ASP A N 1
ATOM 685 C CA . ASP A 1 90 ? 0.677 -16.218 -5.500 1.00 93.44 90 ASP A CA 1
ATOM 686 C C . ASP A 1 90 ? -0.734 -15.577 -5.610 1.00 93.44 90 ASP A C 1
ATOM 688 O O . ASP A 1 90 ? -1.710 -16.223 -5.993 1.00 93.44 90 ASP A O 1
ATOM 692 N N . LYS A 1 91 ? -0.828 -14.278 -5.273 1.00 96.75 91 LYS A N 1
ATOM 693 C CA . LYS A 1 91 ? -1.989 -13.391 -5.476 1.00 96.75 91 LYS A CA 1
ATOM 694 C C . LYS A 1 91 ? -1.537 -12.034 -6.017 1.00 96.75 91 LYS A C 1
ATOM 696 O O . LYS A 1 91 ? -0.444 -11.574 -5.676 1.00 96.75 91 LYS A O 1
ATOM 701 N N . ALA A 1 92 ? -2.365 -11.388 -6.837 1.00 97.88 92 ALA A N 1
ATOM 702 C CA . ALA A 1 92 ? -2.139 -10.003 -7.232 1.00 97.88 92 ALA A CA 1
ATOM 703 C C . ALA A 1 92 ? -2.100 -9.062 -6.014 1.00 97.88 92 ALA A C 1
ATOM 705 O O . ALA A 1 92 ? -2.698 -9.320 -4.970 1.00 97.88 92 ALA A O 1
ATOM 706 N N . CYS A 1 93 ? -1.379 -7.952 -6.155 1.00 98.25 93 CYS A N 1
ATOM 707 C CA . CYS A 1 93 ? -1.335 -6.891 -5.157 1.00 98.25 93 CYS A CA 1
ATOM 708 C C . CYS A 1 93 ? -2.727 -6.272 -4.946 1.00 98.25 93 CYS A C 1
ATOM 710 O O . CYS A 1 93 ? -3.441 -5.972 -5.904 1.00 98.25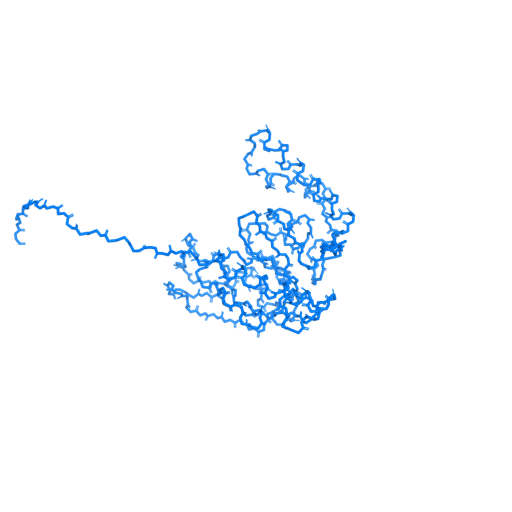 93 CYS A O 1
ATOM 712 N N . TYR A 1 94 ? -3.092 -6.056 -3.682 1.00 98.06 94 TYR A N 1
ATOM 713 C CA . TYR A 1 94 ? -4.349 -5.423 -3.285 1.00 98.06 94 TYR A CA 1
ATOM 714 C C . TYR A 1 94 ? -4.207 -3.905 -3.179 1.00 98.06 94 TYR A C 1
ATOM 716 O O . TYR A 1 94 ? -5.098 -3.163 -3.596 1.00 98.06 94 TYR A O 1
ATOM 724 N N . ALA A 1 95 ? -3.093 -3.440 -2.605 1.00 97.50 95 ALA A N 1
ATOM 725 C CA . ALA A 1 95 ? -2.863 -2.028 -2.338 1.00 97.50 95 ALA A CA 1
ATOM 726 C C . ALA A 1 95 ? -1.377 -1.656 -2.253 1.00 97.50 95 ALA A C 1
ATOM 728 O O . ALA A 1 95 ? -0.542 -2.458 -1.835 1.00 97.50 95 ALA A O 1
ATOM 729 N N . ILE A 1 96 ? -1.056 -0.396 -2.544 1.00 96.81 96 ILE A N 1
ATOM 730 C CA . ILE A 1 96 ? 0.252 0.210 -2.267 1.00 96.81 96 ILE A CA 1
ATOM 731 C C . ILE A 1 96 ? 0.118 1.489 -1.435 1.00 96.81 96 ILE A C 1
ATOM 733 O O . ILE A 1 96 ? -0.871 2.216 -1.518 1.00 96.81 96 ILE A O 1
ATOM 737 N N . CYS A 1 97 ? 1.149 1.775 -0.647 1.00 94.25 97 CYS A N 1
ATOM 738 C CA . CYS A 1 97 ? 1.343 3.021 0.077 1.00 94.25 97 CYS A CA 1
ATOM 739 C C . CYS A 1 97 ? 2.550 3.758 -0.521 1.00 94.25 97 CYS A C 1
ATOM 741 O O . CYS A 1 97 ? 3.702 3.369 -0.310 1.00 94.25 97 CYS A O 1
ATOM 743 N N . ALA A 1 98 ? 2.281 4.827 -1.269 1.00 89.50 98 ALA A N 1
ATOM 744 C CA . ALA A 1 98 ? 3.270 5.707 -1.879 1.00 89.50 98 ALA A CA 1
ATOM 745 C C . ALA A 1 98 ? 3.602 6.868 -0.927 1.00 89.50 98 ALA A C 1
ATOM 747 O O . ALA A 1 98 ? 2.957 7.921 -0.945 1.00 89.50 98 ALA A O 1
ATOM 748 N N . SER A 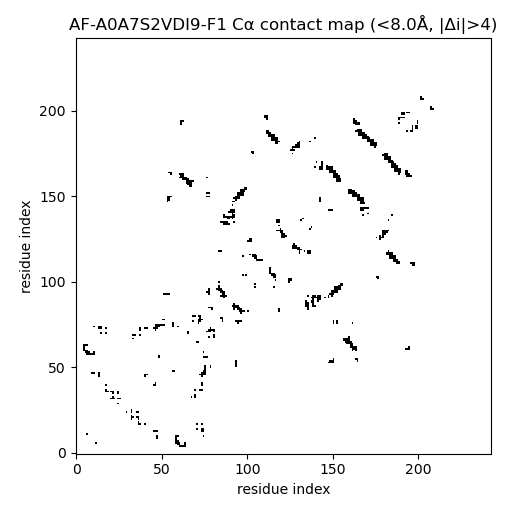1 99 ? 4.603 6.647 -0.070 1.00 81.19 99 SER A N 1
ATOM 749 C CA . SER A 1 99 ? 5.000 7.567 1.005 1.00 81.19 99 SER A CA 1
ATOM 750 C C . SER A 1 99 ? 6.406 8.171 0.857 1.00 81.19 99 SER A C 1
ATOM 752 O O . SER A 1 99 ? 6.959 8.653 1.846 1.00 81.19 99 SER A O 1
ATOM 754 N N . GLY A 1 100 ? 7.009 8.125 -0.340 1.00 74.88 100 GLY A N 1
ATOM 755 C CA . GLY A 1 100 ? 8.387 8.588 -0.582 1.00 74.88 100 GLY A CA 1
ATOM 756 C C . GLY A 1 100 ? 9.422 7.745 0.170 1.00 74.88 100 GLY A C 1
ATOM 757 O O . GLY A 1 100 ? 10.273 8.271 0.894 1.00 74.88 100 GLY A O 1
ATOM 758 N N . GLY A 1 101 ? 9.264 6.419 0.095 1.00 66.62 101 GLY A N 1
ATOM 759 C CA . GLY A 1 101 ? 10.070 5.446 0.840 1.00 66.62 101 GLY A CA 1
ATOM 760 C C . GLY A 1 101 ? 11.364 5.042 0.130 1.00 66.62 101 GLY A C 1
ATOM 761 O O . GLY A 1 101 ? 12.210 4.390 0.759 1.00 66.62 101 GLY A O 1
ATOM 762 N N . TYR A 1 102 ? 11.486 5.420 -1.143 1.00 70.06 102 TYR A N 1
ATOM 763 C CA . TYR A 1 102 ? 12.630 5.245 -2.033 1.00 70.06 102 TYR A CA 1
ATOM 764 C C . TYR A 1 102 ? 12.976 6.585 -2.693 1.00 70.06 102 TYR A C 1
ATOM 766 O O . TYR A 1 102 ? 12.132 7.477 -2.771 1.00 70.06 102 TYR A O 1
ATOM 774 N N . VAL A 1 103 ? 14.229 6.743 -3.125 1.00 67.62 103 VAL A N 1
ATOM 775 C CA . VAL A 1 103 ? 14.686 7.949 -3.843 1.00 67.62 103 VAL A CA 1
ATOM 776 C C . VAL A 1 103 ? 14.137 7.967 -5.276 1.00 67.62 103 VAL A C 1
ATOM 778 O O . VAL A 1 103 ? 13.815 9.031 -5.791 1.00 67.62 103 VAL A O 1
ATOM 781 N N . ASP A 1 104 ? 13.956 6.787 -5.870 1.00 73.94 104 ASP A N 1
ATOM 782 C CA . ASP A 1 104 ? 13.441 6.568 -7.227 1.00 73.94 104 ASP A CA 1
ATOM 783 C C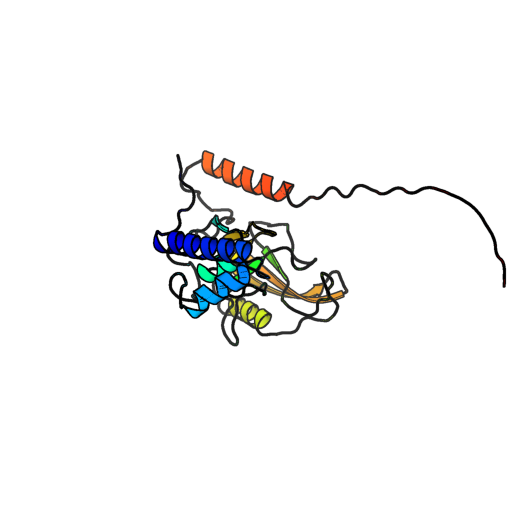 . ASP A 1 104 ? 11.901 6.663 -7.358 1.00 73.94 104 ASP A C 1
ATOM 785 O O . ASP A 1 104 ? 11.366 6.449 -8.447 1.00 73.94 104 ASP A O 1
ATOM 789 N N . ASP A 1 105 ? 11.172 6.978 -6.277 1.00 77.88 105 ASP A N 1
ATOM 790 C CA . ASP A 1 105 ? 9.724 7.235 -6.332 1.00 77.88 105 ASP A CA 1
ATOM 791 C C . ASP A 1 105 ? 9.468 8.597 -7.019 1.00 77.88 105 ASP A C 1
ATOM 793 O O . ASP A 1 105 ? 9.718 9.654 -6.434 1.00 77.88 105 ASP A O 1
ATOM 797 N N . GLU A 1 106 ? 8.943 8.610 -8.250 1.00 73.50 106 GLU A N 1
ATOM 798 C CA . GLU A 1 106 ? 8.712 9.872 -8.971 1.00 73.50 106 GLU A CA 1
ATOM 799 C C . GLU A 1 106 ? 7.515 10.653 -8.396 1.00 73.50 106 GLU A C 1
ATOM 801 O O . GLU A 1 106 ? 6.354 10.253 -8.517 1.00 73.50 106 GLU A O 1
ATOM 806 N N . GLU A 1 107 ? 7.771 11.841 -7.835 1.00 61.00 107 GLU A N 1
ATOM 807 C CA . GLU A 1 107 ? 6.705 12.751 -7.378 1.00 61.00 107 GLU A CA 1
ATOM 808 C C . GLU A 1 107 ? 5.894 13.374 -8.540 1.00 61.00 107 GLU A C 1
ATOM 810 O O . GLU A 1 107 ? 4.783 13.879 -8.339 1.00 61.00 107 GLU A O 1
ATOM 815 N N . ASN A 1 108 ? 6.425 13.342 -9.769 1.00 60.19 108 ASN A N 1
ATOM 816 C CA . ASN A 1 108 ? 5.825 13.962 -10.951 1.00 60.19 108 ASN A CA 1
ATOM 817 C C . ASN A 1 108 ? 4.702 13.105 -11.558 1.00 60.19 108 ASN A C 1
ATOM 819 O O . ASN A 1 108 ? 4.900 12.346 -12.503 1.00 60.19 108 ASN A O 1
ATOM 823 N N . ARG A 1 109 ? 3.476 13.303 -11.064 1.00 71.44 109 ARG A N 1
ATOM 824 C CA . ARG A 1 109 ? 2.261 12.631 -11.558 1.00 71.44 109 ARG A CA 1
ATOM 825 C C . ARG A 1 109 ? 1.802 13.129 -12.929 1.00 71.44 109 ARG A C 1
ATOM 827 O O . ARG A 1 109 ? 0.815 13.862 -13.030 1.00 71.44 109 ARG A O 1
ATOM 834 N N . LYS A 1 110 ? 2.501 12.737 -13.996 1.00 75.44 110 LYS A N 1
ATOM 835 C CA . LYS A 1 110 ? 2.038 12.968 -15.371 1.00 75.44 110 LYS A CA 1
ATOM 836 C C . LYS A 1 110 ? 0.736 12.193 -15.605 1.00 75.44 110 LYS A C 1
ATOM 838 O O . LYS A 1 110 ? 0.680 10.992 -15.363 1.00 75.44 110 LYS A O 1
ATOM 843 N N . ASP A 1 111 ? -0.313 12.892 -16.035 1.00 81.69 111 ASP A N 1
ATOM 844 C CA . ASP A 1 111 ? -1.647 12.333 -16.315 1.00 81.69 111 ASP A CA 1
ATOM 845 C C . ASP A 1 111 ? -2.236 11.514 -15.141 1.00 81.69 111 ASP A C 1
ATOM 847 O O . ASP A 1 111 ? -2.973 10.546 -15.326 1.00 81.69 111 ASP A O 1
ATOM 851 N N . GLY A 1 112 ? -1.863 11.887 -13.909 1.00 83.56 112 GLY A N 1
ATOM 852 C CA . GLY A 1 112 ? -2.238 11.191 -12.675 1.00 83.56 112 GLY A CA 1
ATOM 853 C C . GLY A 1 112 ? -1.493 9.874 -12.417 1.00 83.56 112 GLY A C 1
ATOM 854 O O . GLY A 1 112 ? -1.711 9.270 -11.368 1.00 83.56 112 GLY A O 1
ATOM 855 N N . CYS A 1 113 ? -0.614 9.431 -13.323 1.00 89.75 113 CYS A N 1
ATOM 856 C CA . CYS A 1 113 ? 0.173 8.207 -13.173 1.00 89.75 113 CYS A CA 1
ATOM 857 C C . CYS A 1 113 ? 1.165 8.297 -12.004 1.00 89.75 113 CYS A C 1
ATOM 859 O O . CYS A 1 113 ? 1.567 9.381 -11.581 1.00 89.75 113 CYS A O 1
ATOM 861 N N . ILE A 1 114 ? 1.579 7.137 -11.498 1.00 90.31 114 ILE A N 1
ATOM 862 C CA . ILE A 1 114 ? 2.561 6.990 -10.420 1.00 90.31 114 ILE A CA 1
ATOM 863 C C . ILE A 1 114 ? 3.657 6.045 -10.901 1.00 90.31 114 ILE A C 1
ATOM 865 O O . ILE A 1 114 ? 3.356 4.967 -11.415 1.00 90.31 114 ILE A O 1
ATOM 869 N N . VAL A 1 115 ? 4.917 6.421 -10.695 1.00 92.56 115 VAL A N 1
ATOM 870 C CA . VAL A 1 115 ? 6.049 5.494 -10.771 1.00 92.56 115 VAL A CA 1
ATOM 871 C C . VAL A 1 115 ? 6.386 5.074 -9.344 1.00 92.56 115 VAL A C 1
ATOM 873 O O . VAL A 1 115 ? 6.608 5.921 -8.481 1.00 92.56 115 VAL A O 1
ATOM 876 N N . TYR A 1 116 ? 6.339 3.772 -9.082 1.00 95.06 116 TYR A N 1
ATOM 877 C CA . TYR A 1 116 ? 6.473 3.190 -7.751 1.00 95.06 116 TYR A CA 1
ATOM 878 C C . TYR A 1 116 ? 7.640 2.208 -7.703 1.00 95.06 116 TYR A C 1
ATOM 880 O O . TYR A 1 116 ? 7.747 1.321 -8.558 1.00 95.06 116 TYR A O 1
ATOM 888 N N . THR A 1 117 ? 8.494 2.349 -6.692 1.00 96.06 117 THR A N 1
ATOM 889 C CA . THR A 1 117 ? 9.646 1.468 -6.484 1.00 96.06 117 THR A CA 1
ATOM 890 C C . THR A 1 117 ? 9.240 0.203 -5.727 1.00 96.06 117 THR A C 1
ATOM 892 O O . THR A 1 117 ? 8.524 0.258 -4.726 1.00 96.06 117 THR A O 1
ATOM 895 N N . GLY A 1 118 ? 9.716 -0.953 -6.189 1.00 96.06 118 GLY A N 1
ATOM 896 C CA . GLY A 1 118 ? 9.538 -2.239 -5.520 1.00 96.06 118 GLY A CA 1
ATOM 897 C C . GLY A 1 118 ? 10.195 -2.301 -4.139 1.00 96.06 118 GLY A C 1
ATOM 898 O O . GLY A 1 118 ? 10.938 -1.415 -3.716 1.00 96.06 118 GLY A O 1
ATOM 899 N N . GLU A 1 119 ? 9.928 -3.378 -3.407 1.00 94.62 119 GLU A N 1
ATOM 900 C CA . GLU A 1 119 ? 10.444 -3.583 -2.057 1.00 94.62 119 GLU A CA 1
ATOM 901 C C . GLU A 1 119 ? 11.743 -4.403 -2.042 1.00 94.62 119 GLU A C 1
ATOM 903 O O . GLU A 1 119 ? 11.849 -5.439 -2.702 1.00 94.62 119 GLU A O 1
ATOM 908 N N . GLY A 1 120 ? 12.708 -3.990 -1.214 1.00 94.94 120 GLY A N 1
ATOM 909 C CA . GLY A 1 120 ? 13.890 -4.779 -0.850 1.00 94.94 120 GLY A CA 1
ATOM 910 C C . GLY A 1 120 ? 15.221 -4.096 -1.171 1.00 94.94 120 GLY A C 1
ATOM 911 O O . GLY A 1 120 ? 15.266 -3.064 -1.829 1.00 94.94 120 GLY A O 1
ATOM 912 N N . GLY A 1 121 ? 16.321 -4.677 -0.684 1.00 93.31 121 GLY A N 1
ATOM 913 C CA . GLY A 1 121 ? 17.692 -4.279 -1.043 1.00 93.31 121 GLY A CA 1
ATOM 914 C C . GLY A 1 121 ? 18.188 -2.923 -0.513 1.00 93.31 121 GLY A C 1
ATOM 915 O O . GLY A 1 121 ? 19.268 -2.494 -0.913 1.00 93.31 121 GLY A O 1
ATOM 916 N N . LYS A 1 122 ? 17.460 -2.257 0.396 1.00 92.69 122 LYS A N 1
ATOM 917 C CA . LYS A 1 122 ? 17.823 -0.927 0.924 1.00 92.69 122 LYS A CA 1
ATOM 918 C C . LYS A 1 122 ? 18.469 -0.924 2.313 1.00 92.69 122 LYS A C 1
ATOM 920 O O . LYS A 1 122 ? 18.177 -1.778 3.149 1.00 92.69 122 LYS A O 1
ATOM 925 N N . LYS A 1 123 ? 19.279 0.104 2.589 1.00 91.94 123 LYS A N 1
ATOM 926 C CA . LYS A 1 123 ? 19.771 0.482 3.927 1.00 91.94 123 LYS A CA 1
ATOM 927 C C . LYS A 1 123 ? 19.409 1.947 4.187 1.00 91.94 123 LYS A C 1
ATOM 929 O O . LYS A 1 123 ? 19.975 2.860 3.590 1.00 91.94 123 LYS A O 1
ATOM 934 N N . GLY A 1 124 ? 18.433 2.180 5.066 1.00 87.94 124 GLY A N 1
ATOM 935 C CA . GLY A 1 124 ? 17.819 3.502 5.214 1.00 87.94 124 GLY A CA 1
ATOM 936 C C . GLY A 1 124 ? 17.040 3.877 3.950 1.00 87.94 124 GLY A C 1
ATOM 937 O O . GLY A 1 124 ? 16.118 3.156 3.573 1.00 87.94 124 GLY A O 1
ATOM 938 N N . LYS A 1 125 ? 17.418 4.984 3.297 1.00 85.50 125 LYS A N 1
ATOM 939 C CA . LYS A 1 125 ? 16.857 5.410 2.000 1.00 85.50 125 LYS A CA 1
ATOM 940 C C . LYS A 1 125 ? 17.650 4.937 0.775 1.00 85.50 125 LYS A C 1
ATOM 942 O O . LYS A 1 125 ? 17.110 5.018 -0.319 1.00 85.50 125 LYS A O 1
ATOM 947 N N . LYS A 1 126 ? 18.895 4.474 0.949 1.00 89.62 126 LYS A N 1
ATOM 948 C CA . LYS A 1 126 ? 19.768 4.079 -0.167 1.00 89.62 126 LYS A CA 1
ATOM 949 C C . LYS A 1 126 ? 19.510 2.648 -0.608 1.00 89.62 126 LYS A C 1
ATOM 951 O O . LYS A 1 126 ? 19.412 1.761 0.249 1.00 89.62 126 LYS A O 1
ATOM 956 N N . GLN A 1 127 ? 19.484 2.411 -1.912 1.00 95.06 127 GLN A N 1
ATOM 957 C CA . GLN A 1 127 ? 19.521 1.072 -2.484 1.00 95.06 127 GLN A CA 1
ATOM 958 C C . GLN A 1 127 ? 20.966 0.552 -2.442 1.00 95.06 127 GLN A C 1
ATOM 960 O O . GLN A 1 127 ? 21.886 1.207 -2.915 1.00 95.06 127 GLN A O 1
ATOM 965 N N . VAL A 1 128 ? 21.186 -0.613 -1.829 1.00 96.94 128 VAL A N 1
ATOM 966 C CA . VAL A 1 128 ? 22.535 -1.177 -1.593 1.00 96.94 128 VAL A CA 1
ATOM 967 C C . VAL A 1 128 ? 22.715 -2.593 -2.144 1.00 96.94 128 VAL A C 1
ATOM 969 O O . VAL A 1 128 ? 23.814 -3.137 -2.083 1.00 96.94 128 VAL A O 1
ATOM 972 N N . LYS A 1 129 ? 21.639 -3.210 -2.643 1.00 97.31 129 LYS A N 1
ATOM 973 C CA . LYS A 1 129 ? 21.613 -4.523 -3.300 1.00 97.31 129 LYS A CA 1
ATOM 974 C C . LYS A 1 129 ? 20.499 -4.554 -4.338 1.00 97.31 129 LYS A C 1
ATOM 976 O O . LYS A 1 129 ? 19.495 -3.857 -4.172 1.00 97.31 129 LYS A O 1
ATOM 981 N N . ASP A 1 130 ? 20.642 -5.411 -5.339 1.00 98.44 130 ASP A N 1
ATOM 982 C CA . ASP A 1 130 ? 19.587 -5.653 -6.319 1.00 98.44 130 ASP A CA 1
ATOM 983 C C . ASP A 1 130 ? 18.304 -6.145 -5.639 1.00 98.44 130 ASP A C 1
ATOM 985 O O . ASP A 1 130 ? 18.320 -6.962 -4.709 1.00 98.44 130 ASP A O 1
ATOM 989 N N . GLN A 1 131 ? 17.166 -5.650 -6.111 1.00 97.94 131 GLN A N 1
ATOM 990 C CA . GLN A 1 131 ? 15.864 -6.173 -5.740 1.00 97.94 131 GLN A CA 1
ATOM 991 C C . GLN A 1 131 ? 15.617 -7.512 -6.426 1.00 97.94 131 GLN A C 1
ATOM 993 O O . GLN A 1 131 ? 15.933 -7.715 -7.598 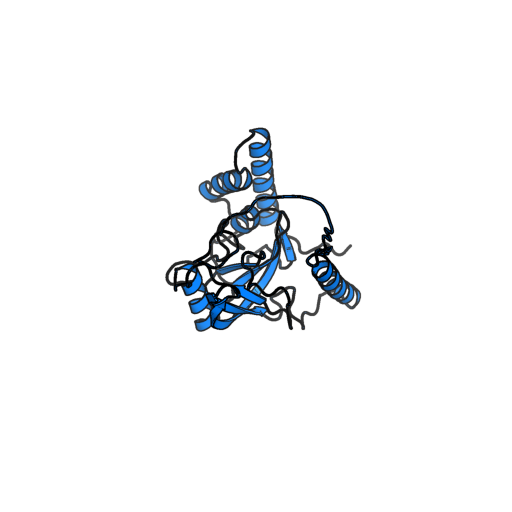1.00 97.94 131 GLN A O 1
ATOM 998 N N . VAL A 1 132 ? 14.965 -8.407 -5.690 1.00 97.88 132 VAL A N 1
ATOM 999 C CA . VAL A 1 132 ? 14.574 -9.740 -6.155 1.00 97.88 132 VAL A CA 1
ATOM 1000 C C . VAL A 1 132 ? 13.055 -9.849 -6.268 1.00 97.88 132 VAL A C 1
ATOM 1002 O O . VAL A 1 132 ? 12.310 -9.042 -5.703 1.00 97.88 132 VAL A O 1
ATOM 1005 N N . LYS A 1 133 ? 12.579 -10.886 -6.964 1.00 96.69 133 LYS A N 1
ATOM 1006 C CA . LYS A 1 133 ? 11.155 -11.256 -7.043 1.00 96.69 133 LYS A CA 1
ATOM 1007 C C . LYS A 1 133 ? 10.665 -11.867 -5.715 1.00 96.69 133 LYS A C 1
ATOM 1009 O O . LYS A 1 133 ? 10.280 -13.033 -5.663 1.00 96.69 133 LYS A O 1
ATOM 1014 N N . ASN A 1 134 ? 10.713 -11.084 -4.636 1.00 96.56 134 ASN A N 1
ATOM 1015 C CA . ASN A 1 134 ? 10.100 -11.406 -3.344 1.00 96.56 134 ASN A CA 1
ATOM 1016 C C . ASN A 1 134 ? 8.560 -11.393 -3.442 1.00 96.56 134 ASN A C 1
ATOM 1018 O O . ASN A 1 134 ? 8.001 -11.058 -4.486 1.00 96.56 134 ASN A O 1
ATOM 1022 N N . THR A 1 135 ? 7.866 -11.759 -2.361 1.00 96.56 135 THR A N 1
ATOM 1023 C CA . THR A 1 135 ? 6.393 -11.808 -2.308 1.00 96.56 135 THR A CA 1
ATOM 1024 C C . THR A 1 135 ? 5.741 -10.495 -2.751 1.00 96.56 135 THR A C 1
ATOM 1026 O O . THR A 1 135 ? 4.876 -10.515 -3.626 1.00 96.56 135 THR A O 1
ATOM 1029 N N . SER A 1 136 ? 6.196 -9.358 -2.214 1.00 96.81 136 SER A N 1
ATOM 1030 C CA . SER A 1 136 ? 5.676 -8.028 -2.546 1.00 96.81 136 SER A CA 1
ATOM 1031 C C . SER A 1 136 ? 5.808 -7.723 -4.044 1.00 96.81 136 SER A C 1
ATOM 1033 O O . SER A 1 136 ? 4.810 -7.471 -4.721 1.00 96.81 136 SER A O 1
ATOM 1035 N N . ASN A 1 137 ? 7.017 -7.846 -4.597 1.00 98.00 137 ASN A N 1
ATOM 1036 C CA . ASN A 1 137 ? 7.306 -7.552 -6.003 1.00 98.00 137 ASN A CA 1
ATOM 1037 C C . ASN A 1 137 ? 6.601 -8.537 -6.949 1.00 98.00 137 ASN A C 1
ATOM 1039 O O . ASN A 1 137 ? 6.083 -8.125 -7.985 1.00 98.00 137 ASN A O 1
ATOM 1043 N N . ARG A 1 138 ? 6.506 -9.825 -6.580 1.00 98.38 138 ARG A N 1
ATOM 1044 C CA . ARG A 1 138 ? 5.717 -10.828 -7.321 1.00 98.38 138 ARG A CA 1
ATOM 1045 C C . ARG A 1 138 ? 4.239 -10.459 -7.381 1.00 98.38 138 ARG A C 1
ATOM 1047 O O . ARG A 1 138 ? 3.652 -10.606 -8.444 1.00 98.38 138 ARG A O 1
ATOM 1054 N N . SER A 1 139 ? 3.651 -9.959 -6.292 1.00 98.50 139 SER A N 1
ATOM 1055 C CA . SER A 1 139 ? 2.232 -9.580 -6.279 1.00 98.50 139 SER A CA 1
ATOM 1056 C C . SER A 1 139 ? 1.924 -8.395 -7.208 1.00 98.50 139 SER A C 1
ATOM 1058 O O . SER A 1 139 ? 0.885 -8.389 -7.866 1.00 98.50 139 SER A O 1
ATOM 1060 N N . LEU A 1 140 ? 2.842 -7.426 -7.343 1.00 98.38 140 LEU A N 1
ATOM 1061 C CA . LEU A 1 140 ? 2.707 -6.324 -8.305 1.00 98.38 140 LEU A CA 1
ATOM 1062 C C . LEU A 1 140 ? 2.907 -6.781 -9.758 1.00 98.38 140 LEU A C 1
ATOM 1064 O O . LEU A 1 140 ? 2.137 -6.382 -10.628 1.00 98.38 140 LEU A O 1
ATOM 1068 N N . ILE A 1 141 ? 3.884 -7.658 -10.020 1.00 98.56 141 ILE A N 1
ATOM 1069 C CA . ILE A 1 141 ? 4.066 -8.289 -11.341 1.00 98.56 141 ILE A CA 1
ATOM 1070 C C . ILE A 1 141 ? 2.808 -9.084 -11.730 1.00 98.56 141 ILE A C 1
ATOM 1072 O O . ILE A 1 141 ? 2.342 -8.993 -12.863 1.00 98.56 141 ILE A O 1
ATOM 1076 N N . LEU A 1 142 ? 2.214 -9.821 -10.789 1.00 98.56 142 LEU A N 1
ATOM 1077 C CA . LEU A 1 142 ? 0.988 -10.576 -11.035 1.00 98.56 142 LEU A CA 1
ATOM 1078 C C . LEU A 1 142 ? -0.213 -9.648 -11.279 1.00 98.56 142 LEU A C 1
ATOM 1080 O O . LEU A 1 142 ? -0.954 -9.870 -12.230 1.00 98.56 142 LEU A O 1
ATOM 1084 N N . ALA A 1 143 ? -0.346 -8.551 -10.524 1.00 98.50 143 ALA A N 1
ATOM 1085 C CA . ALA A 1 143 ? -1.376 -7.537 -10.770 1.00 98.50 143 ALA A CA 1
ATOM 1086 C C . ALA A 1 143 ? -1.249 -6.862 -12.151 1.00 98.50 143 ALA A C 1
ATOM 1088 O O . ALA A 1 143 ? -2.263 -6.537 -12.763 1.00 98.50 143 ALA A O 1
ATOM 1089 N N . TYR A 1 144 ? -0.029 -6.686 -12.672 1.00 98.50 144 TYR A N 1
ATOM 1090 C CA . TYR A 1 144 ? 0.193 -6.251 -14.055 1.00 98.50 144 TYR A CA 1
ATOM 1091 C C . TYR A 1 144 ? -0.348 -7.274 -15.070 1.00 98.50 144 TYR A C 1
ATOM 1093 O O . TYR A 1 144 ? -1.117 -6.904 -15.957 1.00 98.50 144 TYR A O 1
ATOM 1101 N N . HIS A 1 145 ? 0.004 -8.558 -14.926 1.00 98.50 145 HIS A N 1
ATOM 1102 C CA . HIS A 1 145 ? -0.433 -9.607 -15.858 1.00 98.50 145 HIS A CA 1
ATOM 1103 C C . HIS A 1 145 ? -1.948 -9.856 -15.814 1.00 98.50 145 HIS A C 1
ATOM 1105 O O . HIS A 1 145 ? -2.583 -9.954 -16.862 1.00 98.50 145 HIS A O 1
ATOM 1111 N N . GLU A 1 146 ? -2.534 -9.915 -14.617 1.00 98.19 146 GLU A N 1
ATOM 1112 C CA . GLU A 1 146 ? -3.974 -10.113 -14.403 1.00 98.19 146 GLU A CA 1
ATOM 1113 C C . GLU A 1 146 ? -4.805 -8.845 -14.668 1.00 98.19 146 GLU A C 1
ATOM 1115 O O . GLU A 1 146 ? -6.030 -8.917 -14.730 1.00 98.19 146 GLU A O 1
ATOM 1120 N N . LYS A 1 147 ? -4.157 -7.680 -14.833 1.00 97.81 147 LYS A N 1
ATOM 1121 C CA . LYS A 1 147 ? -4.792 -6.348 -14.904 1.00 97.81 147 LYS A CA 1
ATOM 1122 C C . LYS A 1 147 ? -5.595 -5.987 -13.640 1.00 97.81 147 LYS A C 1
ATOM 1124 O O . LYS A 1 147 ? -6.478 -5.131 -13.690 1.00 97.81 147 LYS A O 1
ATOM 1129 N N . SER A 1 148 ? -5.270 -6.616 -12.512 1.00 98.25 148 SER A N 1
ATOM 1130 C CA . SER A 1 148 ? -5.981 -6.480 -11.239 1.00 98.25 148 SER A CA 1
ATOM 1131 C C . SER A 1 148 ? -5.887 -5.048 -10.681 1.00 98.25 148 SER A C 1
ATOM 1133 O O . SER A 1 148 ? -4.802 -4.456 -10.691 1.00 98.25 148 SER A O 1
ATOM 1135 N N . PRO A 1 149 ? -6.994 -4.467 -10.176 1.00 97.88 149 PRO A N 1
ATOM 1136 C CA . PRO A 1 149 ? -6.998 -3.115 -9.629 1.00 97.88 149 PRO A CA 1
ATOM 1137 C C . PRO A 1 149 ? -6.291 -3.060 -8.269 1.00 97.88 149 PRO A C 1
ATOM 1139 O O . PRO A 1 149 ? -6.600 -3.829 -7.354 1.00 97.88 149 PRO A O 1
ATOM 1142 N N . ILE A 1 150 ? -5.382 -2.096 -8.133 1.00 98.38 150 ILE A N 1
ATOM 1143 C CA . ILE A 1 150 ? -4.552 -1.847 -6.952 1.00 98.38 150 ILE A CA 1
ATOM 1144 C C . ILE A 1 150 ? -5.050 -0.567 -6.273 1.00 98.38 150 ILE A C 1
ATOM 1146 O O . ILE A 1 150 ? -5.085 0.496 -6.896 1.00 98.38 150 ILE A O 1
ATOM 1150 N N . ARG A 1 151 ? -5.400 -0.629 -4.985 1.00 97.81 151 ARG A N 1
ATOM 1151 C CA . ARG A 1 151 ? -5.696 0.575 -4.192 1.00 97.81 151 ARG A CA 1
ATOM 1152 C C . ARG A 1 151 ? -4.426 1.381 -3.943 1.00 97.81 151 ARG A C 1
ATOM 1154 O O . ARG A 1 151 ? -3.401 0.824 -3.561 1.00 97.81 151 ARG A O 1
ATOM 1161 N N . VAL A 1 152 ? -4.491 2.699 -4.089 1.00 95.94 152 VAL A N 1
ATOM 1162 C CA . VAL A 1 152 ? -3.352 3.578 -3.803 1.00 95.94 152 VAL A CA 1
ATOM 1163 C C . VAL A 1 152 ? -3.644 4.462 -2.597 1.00 95.94 152 VAL A C 1
ATOM 1165 O O . VAL A 1 152 ? -4.595 5.242 -2.587 1.00 95.94 152 VAL A O 1
ATOM 1168 N N . LEU A 1 153 ? -2.771 4.372 -1.598 1.00 93.75 153 LEU A N 1
ATOM 1169 C CA . LEU A 1 153 ? -2.676 5.304 -0.483 1.00 93.75 153 LEU A CA 1
ATOM 1170 C C . LEU A 1 153 ? -1.467 6.226 -0.711 1.00 93.75 153 LEU A C 1
ATOM 1172 O O . LEU A 1 153 ? -0.368 5.744 -0.988 1.00 93.75 153 LEU A O 1
ATOM 1176 N N . THR A 1 154 ? -1.640 7.540 -0.594 1.00 89.94 154 THR A N 1
ATOM 1177 C CA . THR A 1 154 ? -0.560 8.534 -0.750 1.00 89.94 154 THR A CA 1
ATOM 1178 C C . THR A 1 154 ? -0.357 9.332 0.518 1.00 89.94 154 THR A C 1
ATOM 1180 O O . THR A 1 154 ? -1.284 9.489 1.303 1.00 89.94 154 THR A O 1
ATOM 1183 N N . GLY A 1 155 ? 0.843 9.875 0.713 1.00 84.06 155 GLY A N 1
ATOM 1184 C CA . GLY A 1 155 ? 1.131 10.788 1.819 1.00 84.06 155 GLY A CA 1
ATOM 1185 C C . GLY A 1 155 ? 2.167 10.250 2.799 1.00 84.06 155 GLY A C 1
ATOM 1186 O O . GLY A 1 155 ? 2.742 9.179 2.615 1.00 84.06 155 GLY A O 1
ATOM 1187 N N . LYS A 1 156 ? 2.467 11.056 3.814 1.00 75.25 156 LYS A N 1
ATOM 1188 C CA . LYS A 1 156 ? 3.554 10.838 4.774 1.00 75.25 156 LYS A CA 1
ATOM 1189 C C . LYS A 1 156 ? 3.215 11.525 6.094 1.00 75.25 156 LYS A C 1
ATOM 1191 O O . LYS A 1 156 ? 2.561 12.560 6.079 1.00 75.25 156 LYS A O 1
ATOM 1196 N N . HIS A 1 157 ? 3.715 10.975 7.202 1.00 68.56 157 HIS A N 1
ATOM 1197 C CA . HIS A 1 157 ? 3.673 11.564 8.551 1.00 68.56 157 HIS A CA 1
ATOM 1198 C C . HIS A 1 157 ? 2.307 12.154 8.962 1.00 68.56 157 HIS A C 1
ATOM 1200 O O . HIS A 1 157 ? 2.071 13.353 8.828 1.00 68.56 157 HIS A O 1
ATOM 1206 N N . LYS A 1 158 ? 1.430 11.318 9.532 1.00 75.19 158 LYS A N 1
ATOM 1207 C CA . LYS A 1 158 ? 0.116 11.716 10.080 1.00 75.19 158 LYS A CA 1
ATOM 1208 C C . LYS A 1 158 ? -0.899 12.261 9.064 1.00 75.19 158 LYS A C 1
ATOM 1210 O O . LYS A 1 158 ? -1.912 12.842 9.449 1.00 75.19 158 LYS A O 1
ATOM 1215 N N . SER A 1 159 ? -0.646 12.074 7.769 1.00 86.75 159 SER A N 1
ATOM 1216 C CA . SER A 1 159 ? -1.595 12.382 6.703 1.00 86.75 159 SER A CA 1
ATOM 1217 C C . SER A 1 159 ? -1.394 11.432 5.526 1.00 86.75 159 SER A C 1
ATOM 1219 O O . SER A 1 159 ? -0.396 11.512 4.805 1.00 86.75 159 SER A O 1
ATOM 1221 N N . TYR A 1 160 ? -2.362 10.539 5.344 1.00 91.62 160 TYR A N 1
ATOM 1222 C CA . TYR A 1 160 ? -2.491 9.657 4.193 1.00 91.62 160 TYR A CA 1
ATOM 1223 C C . TYR A 1 160 ? -3.841 9.894 3.504 1.00 91.62 160 TYR A C 1
ATOM 1225 O O . TYR A 1 160 ? -4.828 10.177 4.174 1.00 91.62 160 TYR A O 1
ATOM 1233 N N . THR A 1 161 ? -3.907 9.781 2.179 1.00 92.50 161 THR A N 1
ATOM 1234 C CA . THR A 1 161 ? -5.137 9.937 1.383 1.00 92.50 161 THR A CA 1
ATOM 1235 C C . THR A 1 161 ? -5.357 8.696 0.530 1.00 92.50 161 THR A C 1
ATOM 1237 O O . THR A 1 161 ? -4.433 8.235 -0.141 1.00 92.50 161 THR A O 1
ATOM 1240 N N . TYR A 1 162 ? -6.570 8.144 0.546 1.00 94.56 162 TYR A N 1
ATOM 1241 C CA . TYR A 1 162 ? -6.955 7.060 -0.357 1.00 94.56 162 TYR A CA 1
ATOM 1242 C C . TYR A 1 162 ? -7.294 7.630 -1.745 1.00 94.56 162 TYR A C 1
ATOM 1244 O O . TYR A 1 162 ? -8.343 8.239 -1.940 1.00 94.56 162 TYR A O 1
ATOM 1252 N N . GLU A 1 163 ? -6.402 7.440 -2.717 1.00 93.12 163 GLU A N 1
ATOM 1253 C CA . GLU A 1 163 ? -6.528 7.976 -4.083 1.00 93.12 163 GLU A CA 1
ATOM 1254 C C . GLU A 1 163 ? -7.465 7.154 -4.982 1.00 93.12 163 GLU A C 1
ATOM 1256 O O . GLU A 1 163 ? -7.723 7.558 -6.115 1.00 93.12 163 GLU A O 1
ATOM 1261 N N . GLY A 1 164 ? -7.969 6.008 -4.514 1.00 95.31 164 GLY A N 1
ATOM 1262 C CA . GLY A 1 164 ? -8.777 5.079 -5.308 1.00 95.31 164 GLY A CA 1
ATOM 1263 C C . GLY A 1 164 ? -7.954 3.978 -5.984 1.00 95.31 164 GLY A C 1
ATOM 1264 O O . GLY A 1 164 ? -6.948 3.521 -5.436 1.00 95.31 164 GLY A O 1
ATOM 1265 N N . LEU A 1 165 ? -8.418 3.521 -7.149 1.00 97.38 165 LEU A N 1
ATOM 1266 C CA . LEU A 1 165 ? -7.922 2.340 -7.859 1.00 97.38 165 LEU A CA 1
ATOM 1267 C C . LEU A 1 165 ? -7.037 2.685 -9.050 1.00 97.38 165 LEU A C 1
ATOM 1269 O O . LEU A 1 165 ? -7.401 3.475 -9.913 1.00 97.38 165 LEU A O 1
ATOM 1273 N N . PHE A 1 166 ? -5.905 2.004 -9.144 1.00 97.50 166 PHE A N 1
ATOM 1274 C CA . PHE A 1 166 ? -4.949 2.136 -10.230 1.00 97.50 166 PHE A CA 1
ATOM 1275 C C . PHE A 1 166 ? -4.704 0.771 -10.871 1.00 97.50 166 PHE A C 1
ATOM 1277 O O . PHE A 1 166 ? -4.827 -0.268 -10.226 1.00 97.50 166 PHE A O 1
ATOM 1284 N N . GLN A 1 167 ? -4.304 0.776 -12.136 1.00 97.75 167 GLN A N 1
ATOM 1285 C CA . GLN A 1 167 ? -3.846 -0.408 -12.850 1.00 97.75 167 GLN A CA 1
ATOM 1286 C C . GLN A 1 167 ? -2.336 -0.303 -13.066 1.00 97.75 167 GLN A C 1
ATOM 1288 O O . GLN A 1 167 ? -1.851 0.731 -13.529 1.00 97.75 167 GLN A O 1
ATOM 1293 N N . CYS A 1 168 ? -1.578 -1.362 -12.770 1.00 98.00 168 CYS A N 1
ATOM 1294 C CA . CYS A 1 168 ? -0.187 -1.427 -13.211 1.00 98.00 168 CYS A CA 1
ATOM 1295 C C . CYS A 1 168 ? -0.161 -1.655 -14.731 1.00 98.00 168 CYS A C 1
ATOM 1297 O O . CYS A 1 168 ? -0.687 -2.653 -15.216 1.00 98.00 168 CYS A O 1
ATOM 1299 N N . ILE A 1 169 ? 0.417 -0.712 -15.478 1.00 97.62 169 ILE A N 1
ATOM 1300 C CA . ILE A 1 169 ? 0.456 -0.719 -16.953 1.00 97.62 169 ILE A CA 1
ATOM 1301 C C . ILE A 1 169 ? 1.841 -1.050 -17.524 1.00 97.62 169 ILE A C 1
ATOM 1303 O O . ILE A 1 169 ? 1.970 -1.287 -18.722 1.00 97.62 169 ILE A O 1
ATOM 1307 N N . ARG A 1 170 ? 2.877 -1.061 -16.680 1.00 97.50 170 ARG A N 1
ATOM 1308 C CA . ARG A 1 170 ? 4.258 -1.421 -17.023 1.00 97.50 170 ARG A CA 1
ATOM 1309 C C . ARG A 1 170 ? 4.998 -1.808 -15.748 1.00 97.50 170 ARG A C 1
ATOM 1311 O O . ARG A 1 170 ? 4.814 -1.154 -14.720 1.00 97.50 170 ARG A O 1
ATOM 1318 N N . TYR A 1 171 ? 5.871 -2.805 -15.831 1.00 97.88 171 TYR A N 1
ATOM 1319 C CA . TYR A 1 171 ? 6.931 -2.999 -14.848 1.00 97.88 171 TYR A CA 1
ATOM 1320 C C . TYR A 1 171 ? 8.274 -3.193 -15.553 1.00 97.88 171 TYR A C 1
ATOM 1322 O O . TYR A 1 171 ? 8.327 -3.665 -16.688 1.00 97.88 171 TYR A O 1
ATOM 1330 N N . GLU A 1 172 ? 9.355 -2.830 -14.873 1.00 97.94 172 GLU A N 1
ATOM 1331 C CA . GLU A 1 172 ? 10.727 -2.918 -15.372 1.00 97.94 172 GLU A CA 1
ATOM 1332 C C . GLU A 1 172 ? 11.665 -3.364 -14.245 1.00 97.94 172 GLU A C 1
ATOM 1334 O O . GLU A 1 172 ? 11.351 -3.177 -13.068 1.00 97.94 172 GLU A O 1
ATOM 1339 N N . HIS A 1 173 ? 12.819 -3.939 -14.590 1.00 97.75 173 HIS A N 1
ATOM 1340 C CA . HIS A 1 173 ? 13.902 -4.233 -13.644 1.00 97.75 173 HIS A CA 1
ATOM 1341 C C . HIS A 1 173 ? 15.142 -3.472 -14.119 1.00 97.75 173 HIS A C 1
ATOM 1343 O O . HIS A 1 173 ? 15.737 -3.829 -15.131 1.00 97.75 173 HIS A O 1
ATOM 1349 N N . VAL A 1 174 ? 15.432 -2.346 -13.468 1.00 97.50 174 VAL A N 1
ATOM 1350 C CA . VAL A 1 174 ? 16.330 -1.291 -13.974 1.00 97.50 174 VAL A CA 1
ATOM 1351 C C . VAL A 1 174 ? 17.245 -0.770 -12.866 1.00 97.50 174 VAL A C 1
ATOM 1353 O O . VAL A 1 174 ? 16.853 -0.844 -11.703 1.00 97.50 174 VAL A O 1
ATOM 1356 N N . PRO A 1 175 ? 18.432 -0.221 -13.180 1.00 97.31 175 PRO A N 1
ATOM 1357 C CA . PRO A 1 175 ? 19.282 0.436 -12.187 1.00 97.31 175 PRO A CA 1
ATOM 1358 C C . PRO A 1 175 ? 18.547 1.563 -11.447 1.00 97.31 175 PRO A C 1
ATOM 1360 O O . PRO A 1 175 ? 17.817 2.345 -12.066 1.00 97.31 175 PRO A O 1
ATOM 1363 N N . SER A 1 176 ? 18.750 1.655 -10.132 1.00 95.06 176 SER A N 1
ATOM 1364 C CA . SER A 1 176 ? 18.359 2.819 -9.329 1.00 95.06 176 SER A CA 1
ATOM 1365 C C . SER A 1 176 ? 19.359 3.967 -9.469 1.00 95.06 176 SER A C 1
ATOM 1367 O O . SER A 1 176 ? 20.454 3.796 -10.011 1.00 95.06 176 SER A O 1
ATOM 1369 N N . SER A 1 177 ? 19.041 5.125 -8.887 1.00 92.25 177 SER A N 1
ATOM 1370 C CA . SER A 1 177 ? 19.994 6.235 -8.742 1.00 92.25 177 SER A CA 1
ATOM 1371 C C . SER A 1 177 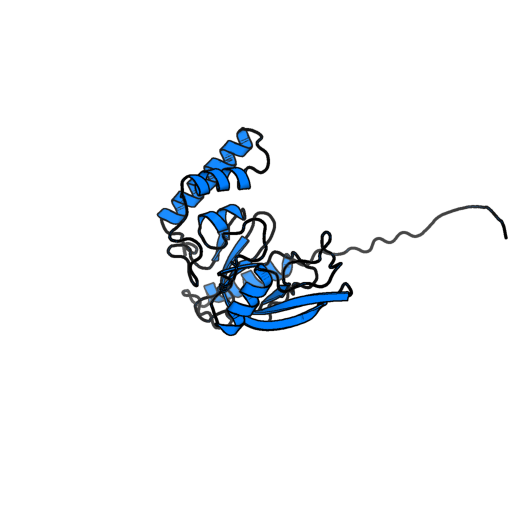? 21.251 5.888 -7.927 1.00 92.25 177 SER A C 1
ATOM 1373 O O . SER A 1 177 ? 22.258 6.576 -8.058 1.00 92.25 177 SER A O 1
ATOM 1375 N N . ASP A 1 178 ? 21.204 4.852 -7.079 1.00 93.56 178 ASP A N 1
ATOM 1376 C CA . ASP A 1 178 ? 22.364 4.360 -6.317 1.00 93.56 178 ASP A CA 1
ATOM 1377 C C . ASP A 1 178 ? 23.164 3.273 -7.077 1.00 93.56 178 ASP A C 1
ATOM 1379 O O . ASP A 1 178 ? 24.246 2.894 -6.628 1.00 93.56 178 ASP A O 1
ATOM 1383 N N . GLY A 1 179 ? 22.652 2.752 -8.204 1.00 95.56 179 GLY A N 1
ATOM 1384 C CA . GLY A 1 179 ? 23.299 1.732 -9.043 1.00 95.56 179 GLY A CA 1
ATOM 1385 C C . GLY A 1 179 ? 22.606 0.356 -9.076 1.00 95.56 179 GLY A C 1
ATOM 1386 O O . GLY A 1 179 ? 22.335 -0.130 -10.175 1.00 95.56 179 GLY A O 1
ATOM 1387 N N . PRO A 1 180 ? 22.307 -0.299 -7.932 1.00 97.44 180 PRO A N 1
ATOM 1388 C CA . PRO A 1 180 ? 21.686 -1.625 -7.921 1.00 97.44 180 PRO A CA 1
ATOM 1389 C C . PRO A 1 180 ? 20.300 -1.661 -8.578 1.00 97.44 180 PRO A C 1
ATOM 1391 O O . PRO A 1 180 ? 19.565 -0.672 -8.579 1.00 97.44 180 PRO A O 1
ATOM 1394 N N . LEU A 1 181 ? 19.908 -2.825 -9.091 1.00 97.94 181 LEU A N 1
ATOM 1395 C CA . LEU A 1 181 ? 18.636 -3.005 -9.788 1.00 97.94 181 LEU A CA 1
ATOM 1396 C C . LEU A 1 181 ? 17.435 -2.867 -8.839 1.00 97.94 181 LEU A C 1
ATOM 1398 O O . LEU A 1 181 ? 17.411 -3.432 -7.746 1.00 97.94 181 LEU A O 1
ATOM 1402 N N . ILE A 1 182 ? 16.392 -2.181 -9.291 1.00 97.81 182 ILE A N 1
ATOM 1403 C CA . ILE A 1 182 ? 15.086 -2.055 -8.637 1.00 97.81 182 ILE A CA 1
ATOM 1404 C C . ILE A 1 182 ? 13.976 -2.538 -9.565 1.00 97.81 182 ILE A C 1
ATOM 1406 O O . ILE A 1 182 ? 14.092 -2.458 -10.789 1.00 97.81 182 ILE A O 1
ATOM 1410 N N . PHE A 1 183 ? 12.868 -3.011 -8.994 1.00 98.00 183 PHE A N 1
ATOM 1411 C CA . PHE A 1 183 ? 11.628 -3.102 -9.757 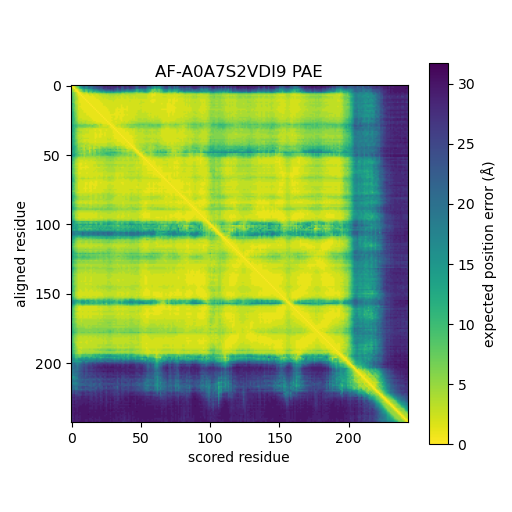1.00 98.00 183 PHE A CA 1
ATOM 1412 C C . PHE A 1 183 ? 10.981 -1.719 -9.814 1.00 98.00 183 PHE A C 1
ATOM 1414 O O . PHE A 1 183 ? 10.741 -1.103 -8.777 1.00 98.00 183 PHE A O 1
ATOM 1421 N N . ARG A 1 184 ? 10.687 -1.238 -11.020 1.00 97.31 184 ARG A N 1
ATOM 1422 C CA . ARG A 1 184 ? 9.955 0.008 -11.259 1.00 97.31 184 ARG A CA 1
ATOM 1423 C C . ARG A 1 184 ? 8.584 -0.338 -11.819 1.00 97.31 184 ARG A C 1
ATOM 1425 O O . ARG A 1 184 ? 8.503 -1.036 -12.824 1.00 97.31 184 ARG A O 1
ATOM 1432 N N . PHE A 1 185 ? 7.518 0.148 -11.192 1.00 97.38 185 PHE A N 1
ATOM 1433 C CA . PHE A 1 185 ? 6.137 -0.095 -11.611 1.00 97.38 185 PHE A CA 1
ATOM 1434 C C . PHE A 1 185 ? 5.478 1.217 -12.033 1.00 97.38 185 PHE A C 1
ATOM 1436 O O . PHE A 1 185 ? 5.446 2.166 -11.253 1.00 97.38 185 PHE A O 1
ATOM 1443 N N . THR A 1 186 ? 4.911 1.280 -13.238 1.00 95.94 186 THR A N 1
ATOM 1444 C CA . THR A 1 186 ? 4.069 2.406 -13.666 1.00 95.94 186 THR A CA 1
ATOM 1445 C C . THR A 1 186 ? 2.608 2.051 -13.424 1.00 95.94 186 THR A C 1
ATOM 1447 O O . THR A 1 186 ? 2.089 1.088 -13.996 1.00 95.94 186 THR A O 1
ATOM 1450 N N . LEU A 1 187 ? 1.932 2.833 -12.587 1.00 95.94 187 LEU A N 1
ATOM 1451 C CA . LEU A 1 187 ? 0.516 2.690 -12.273 1.00 95.94 187 LEU A CA 1
ATOM 1452 C C . LEU A 1 187 ? -0.279 3.847 -12.885 1.00 95.94 187 LEU A C 1
ATOM 1454 O O . LEU A 1 187 ? 0.011 5.012 -12.611 1.00 95.94 187 LEU A O 1
ATOM 1458 N N . LYS A 1 188 ? -1.301 3.532 -13.682 1.00 94.69 188 LYS A N 1
ATOM 1459 C CA . LYS A 1 188 ? -2.237 4.507 -14.256 1.00 94.69 188 LYS A CA 1
ATOM 1460 C C . LYS A 1 188 ? -3.518 4.555 -13.408 1.00 94.69 188 LYS A C 1
ATOM 1462 O O . LYS A 1 188 ? -4.013 3.485 -13.048 1.00 94.69 188 LYS A O 1
ATOM 1467 N N . PRO A 1 189 ? -4.077 5.739 -13.095 1.00 94.62 189 PRO A N 1
ATOM 1468 C CA . PRO A 1 189 ? -5.388 5.832 -12.457 1.00 94.62 189 PRO A CA 1
ATOM 1469 C C . PRO A 1 189 ? -6.472 5.204 -13.345 1.00 94.62 189 PRO A C 1
ATOM 1471 O O . PRO A 1 189 ? -6.456 5.374 -14.564 1.00 94.62 189 PRO A O 1
ATOM 1474 N N . ILE A 1 190 ? -7.428 4.502 -12.738 1.00 95.31 190 ILE A N 1
ATOM 1475 C CA . ILE A 1 190 ? -8.617 3.981 -13.420 1.00 95.31 190 ILE A CA 1
ATOM 1476 C C . ILE A 1 190 ? -9.687 5.083 -13.483 1.00 95.31 190 ILE A C 1
ATOM 1478 O O . ILE A 1 190 ? -9.959 5.770 -12.489 1.00 95.31 190 ILE A O 1
ATOM 1482 N N . GLU A 1 191 ? -10.287 5.259 -14.660 1.00 90.56 191 GLU A N 1
ATOM 1483 C CA . GLU A 1 191 ? -11.324 6.259 -14.926 1.00 90.56 191 GLU A CA 1
ATOM 1484 C C . GLU A 1 191 ? -12.558 6.059 -14.036 1.00 90.56 191 GLU A C 1
ATOM 1486 O O . GLU A 1 191 ? -12.963 4.935 -13.751 1.00 90.56 191 GLU A O 1
ATOM 1491 N N . GLY A 1 192 ? -13.107 7.155 -13.500 1.00 87.88 192 GLY A N 1
ATOM 1492 C CA . GLY A 1 192 ? -14.198 7.130 -12.514 1.00 87.88 192 GLY A CA 1
ATOM 1493 C C . GLY A 1 192 ? -13.839 6.539 -11.137 1.00 87.88 192 GLY A C 1
ATOM 1494 O O . GLY A 1 192 ? -14.550 6.795 -10.169 1.00 87.88 192 GLY A O 1
ATOM 1495 N N . LYS A 1 193 ? -12.724 5.804 -11.021 1.00 92.94 193 LYS A N 1
ATOM 1496 C CA . LYS A 1 193 ? -12.314 5.033 -9.835 1.00 92.94 193 LYS A CA 1
ATOM 1497 C C . LYS A 1 193 ? -11.060 5.569 -9.133 1.00 92.94 193 LYS A C 1
ATOM 1499 O O . LYS A 1 193 ? -10.610 4.960 -8.167 1.00 92.94 193 LYS A O 1
ATOM 1504 N N . SER A 1 194 ? -10.524 6.717 -9.557 1.00 88.69 194 SER A N 1
ATOM 1505 C CA . SER A 1 194 ? -9.387 7.397 -8.905 1.00 88.69 194 SER A CA 1
ATOM 1506 C C . SER A 1 194 ? -9.657 8.879 -8.679 1.00 88.69 194 SER A C 1
ATOM 1508 O O . SER A 1 194 ? -10.270 9.528 -9.524 1.00 88.69 194 SER A O 1
ATOM 1510 N N . TRP A 1 195 ? -9.116 9.455 -7.603 1.00 78.81 195 TRP A N 1
ATOM 1511 C CA . TRP A 1 195 ? -9.211 10.887 -7.304 1.00 78.81 195 TRP A CA 1
ATOM 1512 C C . TRP A 1 195 ? -8.523 11.752 -8.370 1.00 78.81 195 TRP A C 1
ATOM 1514 O O . TRP A 1 195 ? -9.054 12.796 -8.750 1.00 78.81 195 TRP A O 1
ATOM 1524 N N . VAL A 1 196 ? -7.365 11.284 -8.855 1.00 75.06 196 VAL A N 1
ATOM 1525 C CA . VAL A 1 196 ? -6.433 11.991 -9.755 1.00 75.06 196 VAL A CA 1
ATOM 1526 C C . VAL A 1 196 ? -6.579 11.633 -11.242 1.00 75.06 196 VAL A C 1
ATOM 1528 O O . VAL A 1 196 ? -5.704 11.976 -12.033 1.00 75.06 196 VAL A O 1
ATOM 1531 N N . HIS A 1 197 ? -7.647 10.938 -11.651 1.00 70.50 197 HIS A N 1
ATOM 1532 C CA . HIS A 1 197 ? -7.855 10.649 -13.076 1.00 70.50 197 HIS A CA 1
ATOM 1533 C C . HIS A 1 197 ? -8.138 11.952 -13.856 1.00 70.50 197 HIS A C 1
ATOM 1535 O O . HIS A 1 197 ? -9.013 12.710 -13.429 1.00 70.50 197 HIS A O 1
ATOM 1541 N N . PRO A 1 198 ? -7.466 12.228 -14.994 1.00 62.03 198 PRO A N 1
ATOM 1542 C CA . PRO A 1 198 ? -7.589 13.508 -15.702 1.00 62.03 198 PRO A CA 1
ATOM 1543 C C . PRO A 1 198 ? -9.019 13.818 -16.169 1.00 62.03 198 PRO A C 1
ATOM 1545 O O . PRO A 1 198 ? -9.459 14.958 -16.063 1.00 62.03 198 PRO A O 1
ATOM 1548 N N . ASN A 1 199 ? -9.777 12.801 -16.590 1.00 59.44 199 ASN A N 1
ATOM 1549 C CA . ASN A 1 199 ? -11.164 12.953 -17.051 1.00 59.44 199 ASN A CA 1
ATOM 1550 C C . ASN A 1 199 ? -12.203 12.938 -15.912 1.00 59.44 199 ASN A C 1
ATOM 1552 O O . ASN A 1 199 ? -13.396 12.769 -16.166 1.00 59.44 199 ASN A O 1
ATOM 1556 N N . ARG A 1 200 ? -11.795 13.009 -14.637 1.00 58.59 200 ARG A N 1
ATOM 1557 C CA . ARG A 1 200 ? -12.742 12.887 -13.522 1.00 58.59 200 ARG A CA 1
ATOM 1558 C C . ARG A 1 200 ? -13.671 14.101 -13.468 1.00 58.59 200 ARG A C 1
ATOM 1560 O O . ARG A 1 200 ? -13.336 15.125 -12.873 1.00 58.59 200 ARG A O 1
ATOM 1567 N N . VAL A 1 201 ? -14.878 13.936 -14.004 1.00 48.56 201 VAL A N 1
ATOM 1568 C CA . VAL A 1 201 ? -15.993 14.858 -13.781 1.00 48.56 201 VAL A CA 1
ATOM 1569 C C . VAL A 1 201 ? -16.317 14.839 -12.290 1.00 48.56 201 VAL A C 1
ATOM 1571 O O . VAL A 1 201 ? -16.890 13.884 -11.766 1.00 48.56 201 VAL A O 1
ATOM 1574 N N . VAL A 1 202 ? -15.897 15.879 -11.573 1.00 48.09 202 VAL A N 1
ATOM 1575 C CA . VAL A 1 202 ? -16.246 16.023 -10.161 1.00 48.09 202 VAL A CA 1
ATOM 1576 C C . VAL A 1 202 ? -17.715 16.433 -10.101 1.00 48.09 202 VAL A C 1
ATOM 1578 O O . VAL A 1 202 ? -18.074 17.500 -10.602 1.00 48.09 202 VAL A O 1
ATOM 1581 N N . ALA A 1 203 ? -18.568 15.598 -9.506 1.00 39.75 203 ALA A N 1
ATOM 1582 C CA . ALA A 1 203 ? -19.969 15.939 -9.276 1.00 39.75 203 ALA A CA 1
ATOM 1583 C C . ALA A 1 203 ? -20.038 17.222 -8.421 1.00 39.75 203 ALA A C 1
ATOM 1585 O O . ALA A 1 203 ? -19.714 17.197 -7.234 1.00 39.75 203 ALA A O 1
ATOM 1586 N N . GLY A 1 204 ? -20.364 18.360 -9.049 1.00 42.94 204 GLY A N 1
ATOM 1587 C CA . GLY A 1 204 ? -20.250 19.687 -8.424 1.00 42.94 204 GLY A CA 1
ATOM 1588 C C . GLY A 1 204 ? -19.617 20.813 -9.263 1.00 42.94 204 GLY A C 1
ATOM 1589 O O . GLY A 1 204 ? -19.157 21.796 -8.682 1.00 42.94 204 GLY A O 1
ATOM 1590 N N . GLY A 1 205 ? -19.588 20.707 -10.597 1.00 36.97 205 GLY A N 1
ATOM 1591 C CA . GLY A 1 205 ? -19.341 21.835 -11.512 1.00 36.97 205 GLY A CA 1
ATOM 1592 C C . GLY A 1 205 ? -17.983 22.549 -11.382 1.00 36.97 205 GLY A C 1
ATOM 1593 O O . GLY A 1 205 ? -17.038 22.064 -10.755 1.00 36.97 205 GLY A O 1
ATOM 1594 N N . ALA A 1 206 ? -17.884 23.746 -11.974 1.00 39.47 206 ALA A N 1
ATOM 1595 C CA . ALA A 1 206 ? -16.630 24.506 -12.097 1.00 39.47 206 ALA A CA 1
ATOM 1596 C C . ALA A 1 206 ? -15.935 24.809 -10.749 1.00 39.47 206 ALA A C 1
ATOM 1598 O O . ALA A 1 206 ? -14.706 24.879 -10.670 1.00 39.47 206 ALA A O 1
ATOM 1599 N N . ALA A 1 207 ? -16.703 24.931 -9.660 1.00 41.44 207 ALA A N 1
ATOM 1600 C CA . ALA A 1 207 ? -16.167 25.143 -8.315 1.00 41.44 207 ALA A CA 1
ATOM 1601 C C . ALA A 1 207 ? -15.382 23.928 -7.784 1.00 41.44 207 ALA A C 1
ATOM 1603 O O . ALA A 1 207 ? -14.399 24.091 -7.055 1.00 41.44 207 ALA A O 1
ATOM 1604 N N . ALA A 1 208 ? -15.784 22.708 -8.147 1.00 42.16 208 ALA A N 1
ATOM 1605 C CA . ALA A 1 208 ? -15.072 21.490 -7.781 1.00 42.16 208 ALA A CA 1
ATOM 1606 C C . ALA A 1 208 ? -13.805 21.299 -8.633 1.00 42.16 208 ALA A C 1
ATOM 1608 O O . ALA A 1 208 ? -12.756 20.928 -8.109 1.00 42.16 208 ALA A O 1
ATOM 1609 N N . GLU A 1 209 ? -13.849 21.669 -9.912 1.00 41.88 209 GLU A N 1
ATOM 1610 C CA . GLU A 1 209 ? -12.682 21.662 -10.800 1.00 41.88 209 GLU A CA 1
ATOM 1611 C C . GLU A 1 209 ? -11.592 22.650 -10.331 1.00 41.88 209 GLU A C 1
ATOM 1613 O O . GLU A 1 209 ? -10.401 22.321 -10.291 1.00 41.88 209 GLU A O 1
ATOM 1618 N N . ALA A 1 210 ? -11.995 23.838 -9.864 1.00 44.34 210 ALA A N 1
ATOM 1619 C CA . ALA A 1 210 ? -11.105 24.802 -9.217 1.00 44.34 210 ALA A CA 1
ATOM 1620 C C . ALA A 1 210 ? -10.488 24.253 -7.913 1.00 44.34 210 ALA A C 1
ATOM 1622 O O . ALA A 1 210 ? -9.310 24.501 -7.637 1.00 44.34 210 ALA A O 1
ATOM 1623 N N . LYS A 1 211 ? -11.235 23.455 -7.131 1.00 45.38 211 LYS A N 1
ATOM 1624 C CA . LYS A 1 211 ? -10.707 22.743 -5.951 1.00 45.38 211 LYS A CA 1
ATOM 1625 C C . LYS A 1 211 ? -9.707 21.651 -6.344 1.00 45.38 211 LYS A C 1
ATOM 1627 O O . LYS A 1 211 ? -8.657 21.580 -5.714 1.00 45.38 211 LYS A O 1
ATOM 1632 N N . THR A 1 212 ? -9.943 20.882 -7.408 1.00 47.19 212 THR A N 1
ATOM 1633 C CA . THR A 1 212 ? -8.972 19.901 -7.938 1.00 47.19 212 THR A CA 1
ATOM 1634 C C . THR A 1 212 ? -7.682 20.583 -8.399 1.00 47.19 212 THR A C 1
ATOM 1636 O O . THR A 1 212 ? -6.587 20.141 -8.045 1.00 47.19 212 THR A O 1
ATOM 1639 N N . LYS A 1 213 ? -7.779 21.715 -9.109 1.00 46.00 213 LYS A N 1
ATOM 1640 C CA . LYS A 1 213 ? -6.614 22.526 -9.510 1.00 46.00 213 LYS A CA 1
ATOM 1641 C C . LYS A 1 213 ? -5.886 23.121 -8.289 1.00 46.00 213 LYS A C 1
ATOM 1643 O O . LYS A 1 213 ? -4.655 23.132 -8.255 1.00 46.00 213 LYS A O 1
ATOM 1648 N N . LYS A 1 214 ? -6.612 23.536 -7.239 1.00 48.00 214 LYS A N 1
ATOM 1649 C CA . LYS A 1 214 ? -6.041 24.008 -5.959 1.00 48.00 214 LYS A CA 1
ATOM 1650 C C . LYS A 1 214 ? -5.371 22.886 -5.152 1.00 48.00 214 LYS A C 1
ATOM 1652 O O . LYS A 1 214 ? -4.299 23.130 -4.607 1.00 48.00 214 LYS A O 1
ATOM 1657 N N . TYR A 1 215 ? -5.936 21.677 -5.135 1.00 48.94 215 TYR A N 1
ATOM 1658 C CA . TYR A 1 215 ? -5.360 20.474 -4.518 1.00 48.94 215 TYR A CA 1
ATOM 1659 C C . TYR A 1 215 ? -4.003 20.148 -5.148 1.00 48.94 215 TYR A C 1
ATOM 1661 O O . TYR A 1 215 ? -2.982 20.188 -4.462 1.00 48.94 215 TYR A O 1
ATOM 1669 N N . HIS A 1 216 ? -3.954 19.976 -6.473 1.00 47.97 216 HIS A N 1
ATOM 1670 C CA . HIS A 1 216 ? -2.697 19.735 -7.186 1.00 47.97 216 HIS A CA 1
ATOM 1671 C C . HIS A 1 216 ? -1.678 20.867 -6.946 1.00 47.97 216 HIS A C 1
ATOM 1673 O O . HIS A 1 216 ? -0.504 20.593 -6.710 1.00 47.97 216 HIS A O 1
ATOM 1679 N N . LYS A 1 217 ? -2.112 22.137 -6.895 1.00 45.12 217 LYS A N 1
ATOM 1680 C CA . LYS A 1 217 ? -1.240 23.290 -6.593 1.00 45.12 217 LYS A CA 1
ATOM 1681 C C . LYS A 1 217 ? -0.733 23.329 -5.140 1.00 45.12 217 LYS A C 1
ATOM 1683 O O . LYS A 1 217 ? 0.392 23.772 -4.919 1.00 45.12 217 LYS A O 1
ATOM 1688 N N . GLN A 1 218 ? -1.515 22.881 -4.155 1.00 39.78 218 GLN A N 1
ATOM 1689 C CA . GLN A 1 218 ? -1.087 22.792 -2.750 1.00 39.78 218 GLN A CA 1
ATOM 1690 C C . GLN A 1 218 ? -0.150 21.606 -2.509 1.00 39.78 218 GLN A C 1
ATOM 1692 O O . GLN A 1 218 ? 0.863 21.769 -1.831 1.00 39.78 218 GLN A O 1
ATOM 1697 N N . HIS A 1 219 ? -0.434 20.445 -3.100 1.00 45.88 219 HIS A N 1
ATOM 1698 C CA . HIS A 1 219 ? 0.426 19.269 -2.975 1.00 45.88 219 HIS A CA 1
ATOM 1699 C C . HIS A 1 219 ? 1.760 19.457 -3.720 1.00 45.88 219 HIS A C 1
ATOM 1701 O O . HIS A 1 219 ? 2.802 19.141 -3.154 1.00 45.88 219 HIS A O 1
ATOM 1707 N N . LYS A 1 220 ? 1.769 20.132 -4.882 1.00 43.06 220 LYS A N 1
ATOM 1708 C CA . LYS A 1 220 ? 2.999 20.517 -5.609 1.00 43.06 220 LYS A CA 1
ATOM 1709 C C . LYS A 1 220 ? 3.855 21.582 -4.895 1.00 43.06 220 LYS A C 1
ATOM 1711 O O . LYS A 1 220 ? 5.021 21.737 -5.228 1.00 43.06 220 LYS A O 1
ATOM 1716 N N . LYS A 1 221 ? 3.302 22.312 -3.913 1.00 35.22 221 LYS A N 1
ATOM 1717 C CA . LYS A 1 221 ? 4.038 23.282 -3.070 1.00 35.22 221 LYS A CA 1
ATOM 1718 C C . LYS A 1 221 ? 4.513 22.720 -1.723 1.00 35.22 221 LYS A C 1
ATOM 1720 O O . LYS A 1 221 ? 5.292 23.379 -1.045 1.00 35.22 221 LYS A O 1
ATOM 1725 N N . ARG A 1 222 ? 4.029 21.545 -1.304 1.00 34.91 222 ARG A N 1
ATOM 1726 C CA . ARG A 1 222 ? 4.367 20.923 -0.007 1.00 34.91 222 ARG A CA 1
ATOM 1727 C C . ARG A 1 222 ? 5.497 19.888 -0.081 1.00 34.91 222 ARG A C 1
ATOM 1729 O O . ARG A 1 222 ? 5.874 19.354 0.961 1.00 34.91 222 ARG A O 1
ATOM 1736 N N . THR A 1 223 ? 6.035 19.604 -1.269 1.00 38.06 223 THR A N 1
ATOM 1737 C CA . THR A 1 223 ? 7.195 18.708 -1.437 1.00 38.06 223 THR A CA 1
ATOM 1738 C C . THR A 1 223 ? 8.499 19.433 -1.775 1.00 38.06 223 THR A C 1
ATOM 1740 O O . THR A 1 223 ? 9.571 18.905 -1.490 1.00 38.06 223 THR A O 1
ATOM 1743 N N . THR A 1 224 ? 8.441 20.683 -2.244 1.00 28.23 224 THR A N 1
ATOM 1744 C CA . THR A 1 224 ? 9.619 21.548 -2.399 1.00 28.23 224 THR A CA 1
ATOM 1745 C C . THR A 1 224 ? 10.085 22.103 -1.049 1.00 28.23 224 THR A C 1
ATOM 1747 O O . THR A 1 224 ? 9.668 23.190 -0.640 1.00 28.23 224 THR A O 1
ATOM 1750 N N . SER A 1 225 ? 10.967 21.382 -0.357 1.00 26.89 225 SER A N 1
ATOM 1751 C CA . SER A 1 225 ? 11.810 21.992 0.680 1.00 26.89 225 SER A CA 1
ATOM 1752 C C . SER A 1 225 ? 12.813 22.947 0.018 1.00 26.89 225 SER A C 1
ATOM 1754 O O . SER A 1 225 ? 13.471 22.532 -0.938 1.00 26.89 225 SER A O 1
ATOM 1756 N N . PRO A 1 226 ? 12.984 24.192 0.494 1.00 30.48 226 PRO A N 1
ATOM 1757 C CA . PRO A 1 226 ? 14.048 25.058 0.006 1.00 30.48 226 PRO A CA 1
ATOM 1758 C C . PRO A 1 226 ? 15.395 24.569 0.555 1.00 30.48 226 PRO A C 1
ATOM 1760 O O . PRO A 1 226 ? 15.676 24.693 1.746 1.00 30.48 226 PRO A O 1
ATOM 1763 N N . GLY A 1 227 ? 16.235 24.009 -0.316 1.00 29.78 227 GLY A N 1
ATOM 1764 C CA . GLY A 1 227 ? 17.647 23.794 -0.011 1.00 29.78 227 GLY A CA 1
ATOM 1765 C C . GLY A 1 227 ? 18.381 25.131 -0.058 1.00 29.78 227 GLY A C 1
ATOM 1766 O O . GLY A 1 227 ? 18.696 25.613 -1.142 1.00 29.78 227 GLY A O 1
ATOM 1767 N N . GLY A 1 228 ? 18.617 25.745 1.103 1.00 27.02 228 GLY A N 1
ATOM 1768 C CA . GLY A 1 228 ? 19.518 26.893 1.211 1.00 27.02 228 GLY A CA 1
ATOM 1769 C C . GLY A 1 228 ? 20.983 26.445 1.089 1.00 27.02 228 GLY A C 1
ATOM 1770 O O . GLY A 1 228 ? 21.325 25.392 1.633 1.00 27.02 228 GLY A O 1
ATOM 1771 N N . PRO A 1 229 ? 21.854 27.200 0.396 1.00 30.92 229 PRO A N 1
ATOM 1772 C CA . PRO A 1 229 ? 23.275 26.887 0.337 1.00 30.92 229 PRO A CA 1
ATOM 1773 C C . PRO A 1 229 ? 23.947 27.255 1.665 1.00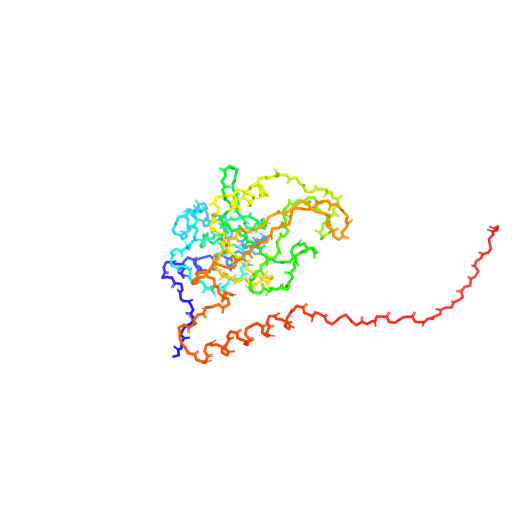 30.92 229 PRO A C 1
ATOM 1775 O O . PRO A 1 229 ? 23.837 28.387 2.129 1.00 30.92 229 PRO A O 1
ATOM 1778 N N . SER A 1 230 ? 24.669 26.314 2.272 1.00 31.47 230 SER A N 1
ATOM 1779 C CA . SER A 1 230 ? 25.598 26.626 3.360 1.00 31.47 230 SER A CA 1
ATOM 1780 C C . SER A 1 230 ? 26.956 27.003 2.768 1.00 31.47 230 SER A C 1
ATOM 1782 O O . SER A 1 230 ? 27.788 26.135 2.500 1.00 31.47 230 SER A O 1
ATOM 1784 N N . GLU A 1 231 ? 27.174 28.297 2.553 1.00 28.25 231 GLU A N 1
ATOM 1785 C CA . GLU A 1 231 ? 28.525 28.832 2.393 1.00 28.25 231 GLU A CA 1
ATOM 1786 C C . GLU A 1 231 ? 29.302 28.669 3.707 1.00 28.25 231 GLU A C 1
ATOM 1788 O O . GLU A 1 231 ? 28.782 28.941 4.790 1.00 28.25 231 GLU A O 1
ATOM 1793 N N . SER A 1 232 ? 30.570 28.270 3.619 1.00 30.23 232 SER A N 1
ATOM 1794 C CA . SER A 1 232 ? 31.523 28.397 4.724 1.00 30.23 232 SER A CA 1
ATOM 1795 C C . SER A 1 232 ? 32.913 28.711 4.170 1.00 30.23 232 SER A C 1
ATOM 1797 O O . SER A 1 232 ? 33.678 27.806 3.830 1.00 30.23 232 SER A O 1
ATOM 1799 N N . GLN A 1 233 ? 33.235 30.000 4.047 1.00 27.92 233 GLN A N 1
ATOM 1800 C CA . GLN A 1 233 ? 34.591 30.461 3.743 1.00 27.92 233 GLN A CA 1
ATOM 1801 C C . GLN A 1 233 ? 35.372 30.764 5.029 1.00 27.92 233 GLN A C 1
ATOM 1803 O O . GLN A 1 233 ? 34.928 31.587 5.820 1.00 27.92 233 GLN A O 1
ATOM 1808 N N . GLY A 1 234 ? 36.577 30.185 5.148 1.00 26.09 234 GLY A N 1
ATOM 1809 C CA . GLY A 1 234 ? 37.676 30.657 6.012 1.00 26.09 234 GLY A CA 1
ATOM 1810 C C . GLY A 1 234 ? 37.476 30.540 7.537 1.00 26.09 234 GLY A C 1
ATOM 1811 O O . GLY A 1 234 ? 36.361 30.516 8.031 1.00 26.09 234 GLY A O 1
ATOM 1812 N N . THR A 1 235 ? 38.503 30.460 8.389 1.00 28.55 235 THR A N 1
ATOM 1813 C CA . THR A 1 235 ? 39.967 30.243 8.252 1.00 28.55 235 THR A CA 1
ATOM 1814 C C . THR A 1 235 ? 40.426 29.474 9.532 1.00 28.55 235 THR A C 1
ATOM 1816 O O . THR A 1 235 ? 39.561 28.996 10.257 1.00 28.55 235 THR A O 1
ATOM 1819 N N . HIS A 1 236 ? 41.683 29.236 9.942 1.00 30.84 236 HIS A N 1
ATOM 1820 C CA . HIS A 1 236 ? 43.047 29.594 9.513 1.00 30.84 236 HIS A CA 1
ATOM 1821 C C . HIS A 1 236 ? 44.037 28.628 10.218 1.00 30.84 236 HIS A C 1
ATOM 1823 O O . HIS A 1 236 ? 43.797 28.325 11.379 1.00 30.84 236 HIS A O 1
ATOM 1829 N N . SER A 1 237 ? 45.210 28.317 9.623 1.00 30.11 237 SER A N 1
ATOM 1830 C CA . SER A 1 237 ? 46.471 27.958 10.346 1.00 30.11 237 SER A CA 1
ATOM 1831 C C . SER A 1 237 ? 46.511 26.621 11.147 1.00 30.11 237 SER A C 1
ATOM 1833 O O . SER A 1 237 ? 45.570 26.281 11.841 1.00 30.11 237 SER A O 1
ATOM 1835 N N . ARG A 1 238 ? 47.583 25.804 11.198 1.00 31.81 238 ARG A N 1
ATOM 1836 C CA . ARG A 1 238 ? 48.938 25.746 10.583 1.00 31.81 238 ARG A CA 1
ATOM 1837 C C . ARG A 1 238 ? 49.524 24.328 10.814 1.00 31.81 238 ARG A C 1
ATOM 1839 O O . ARG A 1 238 ? 49.154 23.702 11.793 1.00 31.81 238 ARG A O 1
ATOM 1846 N N . LEU A 1 239 ? 50.537 23.942 10.015 1.00 31.61 239 LEU A N 1
ATOM 1847 C CA . LEU A 1 239 ? 51.640 22.990 10.331 1.00 31.61 239 LEU A CA 1
ATOM 1848 C C . LEU A 1 239 ? 51.257 21.556 10.798 1.00 31.61 239 LEU A C 1
ATOM 1850 O O . LEU A 1 239 ? 50.740 21.350 11.885 1.00 31.61 239 LEU A O 1
ATOM 1854 N N . ASN A 1 240 ? 51.658 20.497 10.085 1.00 31.52 240 ASN A N 1
ATOM 1855 C CA . ASN A 1 240 ? 53.069 20.080 10.083 1.00 31.52 240 ASN A CA 1
ATOM 1856 C C . ASN A 1 240 ? 53.487 19.180 8.898 1.00 31.52 240 ASN A C 1
ATOM 1858 O O . ASN A 1 240 ? 52.673 18.505 8.278 1.00 31.52 240 ASN A O 1
ATOM 1862 N N . LYS A 1 241 ? 54.801 19.163 8.628 1.00 36.28 241 LYS A N 1
ATOM 1863 C CA . LYS A 1 241 ? 55.484 18.357 7.594 1.00 36.28 241 LYS A CA 1
ATOM 1864 C C . LYS A 1 241 ? 55.557 16.864 7.955 1.00 36.28 241 LYS A C 1
ATOM 1866 O O . LYS A 1 241 ? 55.889 16.563 9.101 1.00 36.28 241 LYS A O 1
ATOM 1871 N N . LYS A 1 242 ? 55.535 15.979 6.946 1.00 36.62 242 LYS A N 1
ATOM 1872 C CA . LYS A 1 242 ? 56.726 15.201 6.514 1.00 36.62 242 LYS A CA 1
ATOM 1873 C C . LYS A 1 242 ? 56.454 14.325 5.280 1.00 36.62 242 LYS A C 1
ATOM 1875 O O . LYS A 1 242 ? 55.450 13.628 5.271 1.00 36.62 242 LYS A O 1
ATOM 1880 N N . LEU A 1 243 ? 57.454 14.325 4.383 1.00 34.66 243 LEU A N 1
ATOM 1881 C CA . LEU A 1 243 ? 57.658 13.477 3.193 1.00 34.66 243 LEU A CA 1
ATOM 1882 C C . LEU A 1 243 ? 56.596 13.623 2.092 1.00 34.66 243 LEU A C 1
ATOM 1884 O O . LEU A 1 243 ? 55.558 12.940 2.154 1.00 34.66 243 LEU A O 1
#

Solvent-accessible surface area (backbone atoms only — not comparable to full-atom values): 13623 Å² total; per-residue (Å²): 130,89,74,68,68,64,56,31,71,68,49,47,50,51,50,49,54,42,52,51,40,28,52,52,28,53,75,70,73,42,84,60,22,56,61,49,28,40,51,54,34,56,72,72,68,51,52,44,82,66,78,78,58,68,58,82,52,88,50,56,43,60,62,40,73,36,51,52,53,44,55,35,28,37,53,35,58,33,70,37,63,90,49,52,50,24,44,42,77,101,37,50,26,31,16,40,50,58,50,75,77,44,80,75,39,50,84,74,49,63,79,42,23,43,46,42,62,51,66,67,36,57,61,86,63,44,53,77,37,56,42,61,84,44,51,50,40,43,3,46,56,39,10,37,76,72,58,40,39,24,25,38,35,36,48,55,88,69,40,34,35,31,41,26,30,25,31,42,80,46,73,48,82,42,68,42,96,71,54,38,36,33,40,41,34,37,30,38,46,31,80,90,44,20,71,55,22,80,85,52,79,55,94,63,54,72,70,41,53,53,47,52,56,46,47,54,55,51,57,68,59,74,70,67,74,84,83,74,83,83,84,82,81,86,86,78,92,80,90,84,89,82,135

Radius of gyration: 21.26 Å; Cα contacts (8 Å, |Δi|>4): 440; chains: 1; bounding box: 80×47×46 Å

pLDDT: mean 80.74, std 22.63, range [26.09, 98.56]

Nearest PDB structures (foldseek):
  4ygi-assembly1_A-2  TM=9.055E-01  e=3.345E-13  Arabidopsis thaliana
  3q0f-assembly1_X  TM=8.933E-01  e=4.550E-13  Arabidopsis thaliana
  3q0f-assembly1_A  TM=8.939E-01  e=4.838E-13  Arabidopsis thaliana
  3q0b-assembly1_X-2  TM=8.952E-01  e=6.188E-13  Arabidopsis thaliana
  3q0d-assembly1_A  TM=8.940E-01  e=6.811E-12  Arabidopsis thaliana